Protein AF-A0A520K9A6-F1 (afdb_monomer_lite)

Structure (mmCIF, N/CA/C/O backbone):
data_AF-A0A520K9A6-F1
#
_entry.id   AF-A0A520K9A6-F1
#
loop_
_atom_site.group_PDB
_atom_site.id
_atom_site.type_symbol
_atom_site.label_atom_id
_atom_site.label_alt_id
_atom_site.label_comp_id
_atom_site.label_asym_id
_atom_site.label_ent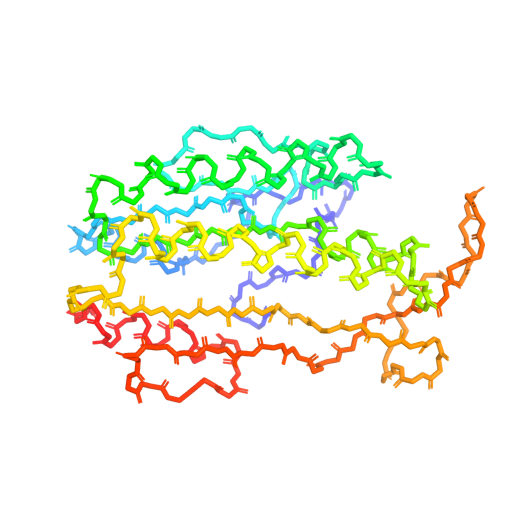ity_id
_atom_site.label_seq_id
_atom_site.pdbx_PDB_ins_code
_atom_site.Cartn_x
_atom_site.Cartn_y
_atom_site.Cartn_z
_atom_site.occupancy
_atom_site.B_iso_or_equiv
_atom_site.auth_seq_id
_atom_site.auth_comp_id
_atom_site.auth_asym_id
_atom_site.auth_atom_id
_atom_site.pdbx_PDB_model_num
ATOM 1 N N . PRO A 1 1 ? -10.246 -12.682 -8.316 1.00 75.88 1 PRO A N 1
ATOM 2 C CA . PRO A 1 1 ? -10.856 -12.546 -9.665 1.00 75.88 1 PRO A CA 1
ATOM 3 C C . PRO A 1 1 ? -12.213 -13.234 -9.799 1.00 75.88 1 PRO A C 1
ATOM 5 O O . PRO A 1 1 ? -13.146 -12.617 -10.294 1.00 75.88 1 PRO A O 1
ATOM 8 N N . GLU A 1 2 ? -12.324 -14.484 -9.342 1.00 81.25 2 GLU A N 1
ATOM 9 C CA . GLU A 1 2 ? -13.543 -15.301 -9.469 1.00 81.25 2 GLU A CA 1
ATOM 10 C C . GLU A 1 2 ? -14.773 -14.660 -8.810 1.00 81.25 2 GLU A C 1
ATOM 12 O O . GLU A 1 2 ? -15.847 -14.655 -9.400 1.00 81.25 2 GLU A O 1
ATOM 17 N N . GLU A 1 3 ? -14.605 -14.060 -7.628 1.00 79.25 3 GLU A N 1
ATOM 18 C CA . GLU A 1 3 ? -15.712 -13.435 -6.891 1.00 79.25 3 GLU A CA 1
ATOM 19 C C . GLU A 1 3 ? -16.083 -12.044 -7.424 1.00 79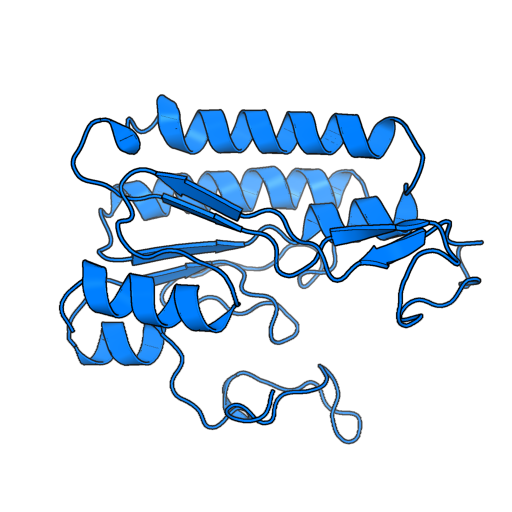.25 3 GLU A C 1
ATOM 21 O O . GLU A 1 3 ? -17.257 -11.743 -7.615 1.00 79.25 3 GLU A O 1
ATOM 26 N N . HIS A 1 4 ? -15.090 -11.183 -7.671 1.00 79.44 4 HIS A N 1
ATOM 27 C CA . HIS A 1 4 ? -15.328 -9.781 -8.036 1.00 79.44 4 HIS A CA 1
ATOM 28 C C . HIS A 1 4 ? -15.475 -9.531 -9.539 1.00 79.44 4 HIS A C 1
ATOM 30 O O . HIS A 1 4 ? -15.865 -8.433 -9.932 1.00 79.44 4 HIS A O 1
ATOM 36 N N . GLY A 1 5 ? -15.113 -10.488 -10.398 1.00 82.00 5 GLY A N 1
ATOM 37 C CA . GLY A 1 5 ? -15.177 -10.370 -11.863 1.00 82.00 5 GLY A CA 1
ATOM 38 C C . GLY A 1 5 ? -14.249 -9.313 -12.483 1.00 82.00 5 GLY A C 1
ATOM 39 O O . GLY A 1 5 ? -14.081 -9.281 -13.698 1.00 82.00 5 GLY A O 1
ATOM 40 N N . HIS A 1 6 ? -13.631 -8.453 -11.670 1.00 86.44 6 HIS A N 1
ATOM 41 C CA . HIS A 1 6 ? -12.665 -7.455 -12.116 1.00 86.44 6 HIS A CA 1
ATOM 42 C C . HIS A 1 6 ? -11.344 -8.110 -12.547 1.00 86.44 6 HIS A C 1
ATOM 44 O O . HIS A 1 6 ? -10.692 -8.785 -11.749 1.00 86.44 6 HIS A O 1
ATOM 50 N N . VAL A 1 7 ? -10.976 -7.914 -13.815 1.00 84.00 7 VAL A N 1
ATOM 51 C CA . VAL A 1 7 ? -9.776 -8.501 -14.441 1.00 84.00 7 VAL A CA 1
ATOM 52 C C . VAL A 1 7 ? -8.893 -7.472 -15.141 1.00 84.00 7 VAL A C 1
ATOM 54 O O . VAL A 1 7 ? -7.755 -7.784 -15.474 1.00 84.00 7 VAL A O 1
ATOM 57 N N . ASN A 1 8 ? -9.415 -6.276 -15.424 1.00 85.31 8 ASN A N 1
ATOM 58 C CA . ASN A 1 8 ? -8.700 -5.252 -16.174 1.00 85.31 8 ASN A CA 1
ATOM 59 C C . ASN A 1 8 ? -9.259 -3.860 -15.856 1.00 85.31 8 ASN A C 1
ATOM 61 O O . ASN A 1 8 ? -10.460 -3.720 -15.615 1.00 85.31 8 ASN A O 1
ATOM 65 N N . TYR A 1 9 ? -8.407 -2.838 -15.917 1.00 86.69 9 TYR A N 1
ATOM 66 C CA . TYR A 1 9 ? -8.795 -1.445 -15.685 1.00 86.69 9 TYR A CA 1
ATOM 67 C C . TYR A 1 9 ? -9.633 -0.860 -16.822 1.00 86.69 9 TYR A C 1
ATOM 69 O O . TYR A 1 9 ? -10.380 0.088 -16.596 1.00 86.69 9 TYR A O 1
ATOM 77 N N . VAL A 1 10 ? -9.524 -1.417 -18.032 1.00 88.44 10 VAL A N 1
ATOM 78 C CA . VAL A 1 10 ? -10.290 -0.997 -19.211 1.00 88.44 10 VAL A CA 1
ATOM 79 C C . VAL A 1 10 ? -11.133 -2.163 -19.718 1.00 88.44 10 VAL A C 1
ATOM 81 O O . VAL A 1 10 ? -10.607 -3.235 -20.020 1.00 88.44 10 VAL A O 1
ATOM 84 N N . VAL A 1 11 ? -12.440 -1.946 -19.861 1.00 86.88 11 VAL A N 1
ATOM 85 C CA . VAL A 1 11 ? -13.390 -2.910 -20.432 1.00 86.88 11 VAL A CA 1
ATOM 86 C C . VAL A 1 11 ? -14.189 -2.203 -21.521 1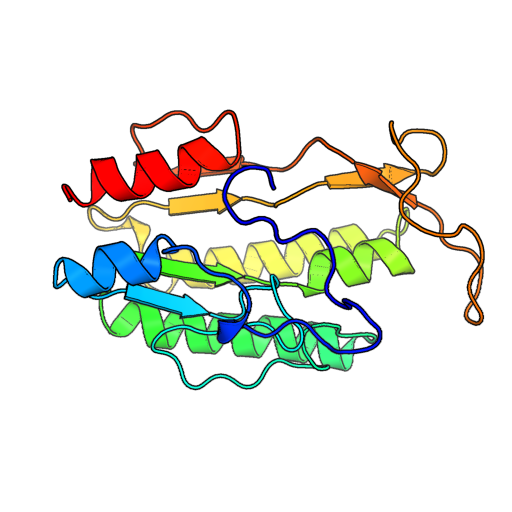.00 86.88 11 VAL A C 1
ATOM 88 O O . VAL A 1 11 ? -14.742 -1.134 -21.299 1.00 86.88 11 VAL A O 1
ATOM 91 N N . ASN A 1 12 ? -14.226 -2.778 -22.727 1.00 87.56 12 ASN A N 1
ATOM 92 C CA . ASN A 1 12 ? -14.891 -2.188 -23.902 1.00 87.56 12 ASN A CA 1
ATOM 93 C C . ASN A 1 12 ? -14.432 -0.754 -24.250 1.00 87.56 12 ASN A C 1
ATOM 95 O O . ASN A 1 12 ? -15.201 0.026 -24.802 1.00 87.56 12 ASN A O 1
ATOM 99 N N . GLY A 1 13 ? -13.175 -0.412 -23.947 1.00 88.50 13 GLY A N 1
ATOM 100 C CA . GLY A 1 13 ? -12.612 0.919 -24.203 1.00 88.50 13 GLY A CA 1
ATOM 101 C C . GLY A 1 13 ? -12.934 1.970 -23.136 1.00 88.50 13 GLY A C 1
ATOM 102 O O . GLY A 1 13 ? -12.498 3.109 -23.276 1.00 88.50 13 GLY A O 1
ATOM 103 N N . GLU A 1 14 ? -13.641 1.600 -22.066 1.00 90.25 14 GLU A N 1
ATOM 104 C CA . GLU A 1 14 ? -13.968 2.483 -20.946 1.00 90.25 14 GLU A CA 1
ATOM 105 C C . GLU A 1 14 ? -13.221 2.063 -19.676 1.00 90.25 14 GLU A C 1
ATOM 107 O O . GLU A 1 14 ? -12.997 0.874 -19.436 1.00 90.25 14 GLU A O 1
ATOM 112 N N . LEU A 1 15 ? -12.836 3.047 -18.857 1.00 91.19 15 LEU A N 1
ATOM 113 C CA . LEU A 1 15 ? -12.263 2.790 -17.538 1.00 91.19 15 LEU A CA 1
ATOM 114 C C . LEU A 1 15 ? -13.326 2.185 -16.622 1.00 91.19 15 LEU A C 1
ATOM 116 O O . LEU A 1 15 ? -14.415 2.740 -16.467 1.00 91.19 15 LEU A O 1
ATOM 120 N N . VAL A 1 16 ? -12.981 1.072 -15.983 1.00 92.06 16 VAL A N 1
ATOM 121 C CA . VAL A 1 16 ? -13.811 0.449 -14.955 1.00 92.06 16 VAL A CA 1
ATOM 122 C C . VAL A 1 16 ? -13.846 1.359 -13.734 1.00 92.06 16 VAL A C 1
ATOM 124 O O . VAL A 1 16 ? -12.803 1.785 -13.235 1.00 92.06 16 VAL A O 1
ATOM 127 N N . ARG A 1 17 ? -15.046 1.635 -13.226 1.00 92.44 17 ARG A N 1
ATOM 128 C CA . ARG A 1 17 ? -15.258 2.420 -12.007 1.00 92.44 17 ARG A CA 1
ATOM 129 C C . ARG A 1 17 ? -15.662 1.520 -10.848 1.00 92.44 17 ARG A C 1
ATOM 131 O O . ARG A 1 17 ? -16.082 0.376 -11.041 1.00 92.44 17 ARG A O 1
ATOM 138 N N . ARG A 1 18 ? -15.589 2.052 -9.622 1.00 92.31 18 ARG A N 1
ATOM 139 C CA . ARG A 1 18 ? -16.038 1.345 -8.409 1.00 92.31 18 ARG A CA 1
ATOM 140 C C . ARG A 1 18 ? -17.457 0.809 -8.586 1.00 92.31 18 ARG A C 1
ATOM 142 O O . ARG A 1 18 ? -17.728 -0.315 -8.168 1.00 92.31 18 ARG A O 1
ATOM 149 N N . GLU A 1 19 ? -18.347 1.581 -9.201 1.00 92.50 19 GLU A N 1
ATOM 150 C CA . GLU A 1 19 ? -19.756 1.231 -9.380 1.00 92.50 19 GLU A CA 1
ATOM 151 C C . GLU A 1 19 ? -19.948 0.029 -10.305 1.00 92.50 19 GLU A C 1
ATOM 153 O O . GLU A 1 19 ? -20.958 -0.661 -10.183 1.00 92.50 19 GLU A O 1
ATOM 158 N N . ASP A 1 20 ? -19.005 -0.249 -11.203 1.00 92.06 20 ASP A N 1
ATOM 159 C CA . ASP A 1 20 ? -19.098 -1.351 -12.162 1.00 92.06 20 ASP A CA 1
ATOM 160 C C . ASP A 1 20 ? -18.771 -2.708 -11.503 1.00 92.06 20 ASP A C 1
ATOM 162 O O . ASP A 1 20 ? -19.181 -3.760 -11.994 1.00 92.06 20 ASP A O 1
ATOM 166 N N . ILE A 1 21 ? -18.119 -2.697 -10.333 1.00 92.44 21 ILE A N 1
ATOM 167 C CA . ILE A 1 21 ? -17.715 -3.893 -9.583 1.00 92.44 21 ILE A CA 1
ATOM 168 C C . ILE A 1 21 ? -18.773 -4.226 -8.519 1.00 92.44 21 ILE A C 1
ATOM 170 O O . ILE A 1 21 ? -18.840 -3.621 -7.445 1.00 92.44 21 ILE A O 1
ATOM 174 N N . LYS A 1 22 ? -19.634 -5.206 -8.819 1.00 91.00 22 LYS A N 1
ATOM 175 C CA . LYS A 1 22 ? -20.830 -5.553 -8.024 1.00 91.00 22 LYS A CA 1
ATOM 176 C C . LYS A 1 22 ? -20.551 -6.524 -6.872 1.00 91.00 22 LYS A C 1
ATOM 178 O O . LYS A 1 22 ? -21.291 -7.485 -6.679 1.00 91.00 22 LYS A O 1
ATOM 183 N N . VAL A 1 23 ? -19.506 -6.250 -6.096 1.00 91.31 23 VAL A N 1
ATOM 184 C CA . VAL A 1 23 ? -19.236 -6.941 -4.829 1.00 91.31 23 VAL A CA 1
ATOM 185 C C . VAL A 1 23 ? -19.120 -5.959 -3.672 1.00 91.31 23 VAL A C 1
ATOM 187 O O . VAL A 1 23 ? -18.884 -4.759 -3.857 1.00 91.31 23 VAL A O 1
ATOM 190 N N . GLU A 1 24 ? -19.308 -6.492 -2.471 1.00 92.38 24 GLU A N 1
ATOM 191 C CA . GLU A 1 24 ? -18.965 -5.806 -1.233 1.00 92.38 24 GLU A CA 1
ATOM 192 C C . GLU A 1 24 ? -17.493 -6.053 -0.929 1.00 92.38 24 GLU A C 1
ATOM 194 O O . GLU A 1 24 ? -17.077 -7.195 -0.726 1.00 92.38 24 GLU A O 1
ATOM 199 N N . PHE A 1 25 ? -16.716 -4.981 -0.887 1.00 95.31 25 PHE A N 1
ATOM 200 C CA . PHE A 1 25 ? -15.358 -5.029 -0.374 1.00 95.31 25 PHE A CA 1
ATOM 201 C C . PHE A 1 25 ? -15.380 -5.022 1.157 1.00 95.31 25 PHE A C 1
ATOM 203 O O . PHE A 1 25 ? -16.407 -4.762 1.791 1.00 95.31 25 PHE A O 1
ATOM 210 N N . ILE A 1 26 ? -14.225 -5.285 1.765 1.00 96.19 26 ILE A N 1
ATOM 211 C CA . ILE A 1 26 ? -14.093 -5.341 3.224 1.00 96.19 26 ILE A CA 1
ATOM 212 C C . ILE A 1 26 ? -14.589 -4.055 3.903 1.00 96.19 26 ILE A C 1
ATOM 214 O O . ILE A 1 26 ? -15.334 -4.122 4.877 1.00 96.19 26 ILE A O 1
ATOM 218 N N . TRP A 1 27 ? -14.273 -2.886 3.338 1.00 97.19 27 TRP A N 1
ATOM 219 C CA . TRP A 1 27 ? -14.727 -1.599 3.865 1.00 97.19 27 TRP A CA 1
ATOM 220 C C . TRP A 1 27 ? -16.244 -1.414 3.756 1.00 97.19 27 TRP A C 1
ATOM 222 O O . TRP A 1 27 ? -16.845 -0.855 4.667 1.00 97.19 27 TRP A O 1
ATOM 232 N N . ASP A 1 28 ? -16.894 -1.945 2.713 1.00 96.75 28 ASP A N 1
ATOM 233 C CA . ASP A 1 28 ? -18.355 -1.884 2.594 1.00 96.75 28 ASP A CA 1
ATOM 234 C C . ASP A 1 28 ? -19.024 -2.690 3.717 1.00 96.75 28 ASP A C 1
ATOM 236 O O . ASP A 1 28 ? -19.996 -2.234 4.322 1.00 96.75 28 ASP A O 1
ATOM 240 N N . ARG A 1 29 ? -18.494 -3.885 4.015 1.00 96.69 29 ARG A N 1
ATOM 241 C CA . ARG A 1 29 ? -19.018 -4.754 5.080 1.00 96.69 29 ARG A CA 1
ATOM 242 C C . ARG A 1 29 ? -18.797 -4.164 6.466 1.00 96.69 29 ARG A C 1
ATOM 244 O O . ARG A 1 29 ? -19.745 -4.084 7.243 1.00 96.69 29 ARG A O 1
ATOM 251 N N . LEU A 1 30 ? -17.577 -3.716 6.755 1.00 98.06 30 LEU A N 1
ATOM 252 C CA . LEU A 1 30 ? -17.229 -3.092 8.033 1.00 98.06 30 LEU A CA 1
ATOM 253 C C . LEU A 1 30 ? -18.071 -1.840 8.291 1.00 98.06 30 LEU A C 1
ATOM 255 O O . LEU A 1 30 ? -18.654 -1.695 9.364 1.00 98.06 30 LEU A O 1
ATOM 259 N N . TYR A 1 31 ? -18.217 -0.980 7.281 1.00 97.94 31 TYR A N 1
ATOM 260 C CA . TYR A 1 31 ? -19.035 0.223 7.389 1.00 97.94 31 TYR A CA 1
ATOM 261 C C . TYR A 1 31 ? -20.510 -0.105 7.669 1.00 97.94 31 TYR A C 1
ATOM 263 O O . TYR A 1 31 ? -21.124 0.493 8.551 1.00 97.94 31 TYR A O 1
ATOM 271 N N . LYS A 1 32 ? -21.081 -1.109 6.986 1.00 97.25 32 LYS A N 1
ATOM 272 C CA . LYS A 1 32 ? -22.450 -1.592 7.261 1.00 97.25 32 LYS A CA 1
ATOM 273 C C . LYS A 1 32 ? -22.612 -2.171 8.666 1.00 97.25 32 LYS A C 1
ATOM 275 O O . LYS A 1 32 ? -23.697 -2.066 9.231 1.00 97.25 32 LYS A O 1
ATOM 280 N N . ALA A 1 33 ? -21.553 -2.750 9.228 1.00 97.56 33 ALA A N 1
ATOM 281 C CA . ALA A 1 33 ? -21.512 -3.232 10.607 1.00 97.56 33 ALA A CA 1
ATOM 282 C C . ALA A 1 33 ? -21.306 -2.107 11.645 1.00 97.56 33 ALA A C 1
ATOM 284 O O . ALA A 1 33 ? -21.218 -2.387 12.839 1.00 97.56 33 ALA A O 1
ATOM 285 N N . GLY A 1 34 ? -21.243 -0.841 11.216 1.00 97.88 34 GLY A N 1
ATOM 286 C CA . GLY A 1 34 ? -21.073 0.315 12.097 1.00 97.88 34 GLY A CA 1
ATOM 287 C C . GLY A 1 34 ? -19.634 0.546 12.556 1.00 97.88 34 GLY A C 1
ATOM 288 O O . GLY A 1 34 ? -19.435 1.265 13.532 1.00 97.88 34 GLY A O 1
ATOM 289 N N . LYS A 1 35 ? -18.649 -0.062 11.884 1.00 98.38 35 LYS A N 1
ATOM 290 C CA . LYS A 1 35 ? -17.223 0.136 12.162 1.00 98.38 35 LYS A CA 1
ATOM 291 C C . LYS A 1 35 ? -16.692 1.374 11.456 1.00 98.38 35 LYS A C 1
ATOM 293 O O . LYS A 1 35 ? -17.107 1.697 10.337 1.00 98.38 35 LYS A O 1
ATOM 298 N N . GLU A 1 36 ? -15.735 2.036 12.086 1.00 98.19 36 GLU A N 1
ATOM 299 C CA . GLU A 1 36 ? -15.012 3.136 11.477 1.00 98.19 36 GLU A CA 1
ATOM 300 C C . GLU A 1 36 ? -13.885 2.602 10.587 1.00 98.19 36 GLU A C 1
ATOM 302 O O . GLU A 1 36 ? -12.843 2.150 11.056 1.00 98.19 36 GLU A O 1
ATOM 307 N N . VAL A 1 37 ? -14.103 2.635 9.273 1.00 98.50 37 VAL A N 1
ATOM 308 C CA . VAL A 1 37 ? -13.139 2.144 8.286 1.00 98.50 37 VAL A CA 1
ATOM 309 C C . VAL A 1 37 ? -12.743 3.237 7.305 1.00 98.50 37 VAL A C 1
ATOM 311 O O . VAL A 1 37 ? -13.589 3.981 6.794 1.00 98.50 37 VAL A O 1
ATOM 314 N N . ARG A 1 38 ? -11.441 3.294 7.022 1.00 98.62 38 ARG A N 1
ATOM 315 C CA . ARG A 1 38 ? -10.809 4.200 6.062 1.00 98.62 38 ARG A CA 1
ATOM 316 C C . ARG A 1 38 ? -9.935 3.383 5.116 1.00 98.62 38 ARG A C 1
ATOM 318 O O . ARG A 1 38 ? -9.140 2.556 5.559 1.00 98.62 38 ARG A O 1
ATOM 325 N N . ALA A 1 39 ? -10.074 3.612 3.816 1.00 98.62 39 ALA A N 1
ATOM 326 C CA . ALA A 1 39 ? -9.205 3.011 2.808 1.00 98.62 39 ALA A CA 1
ATOM 327 C C . ALA A 1 39 ? -8.632 4.118 1.924 1.00 98.62 39 ALA A C 1
ATOM 329 O O . ALA A 1 39 ? -9.380 4.934 1.392 1.00 98.62 39 ALA A O 1
ATOM 330 N N . LEU A 1 40 ? -7.314 4.158 1.789 1.00 98.69 40 LEU A N 1
ATOM 331 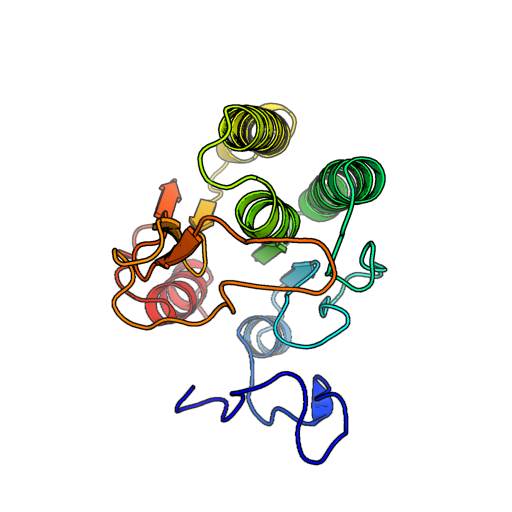C CA . LEU A 1 40 ? -6.574 5.219 1.127 1.00 98.69 40 LEU A CA 1
ATOM 332 C C . LEU A 1 40 ? -5.828 4.650 -0.080 1.00 98.69 40 LEU A C 1
ATOM 334 O O . LEU A 1 40 ? -4.985 3.765 0.070 1.00 98.69 40 LEU A O 1
ATOM 338 N N . ASN A 1 41 ? -6.105 5.225 -1.253 1.00 97.94 41 ASN A N 1
ATOM 339 C CA . ASN A 1 41 ? -5.323 5.037 -2.477 1.00 97.94 41 ASN A CA 1
ATOM 340 C C . ASN A 1 41 ? -5.296 3.585 -3.010 1.00 97.94 41 ASN A C 1
ATOM 342 O O . ASN A 1 41 ? -4.264 3.102 -3.459 1.00 97.94 41 ASN A O 1
ATOM 346 N N . ILE A 1 42 ? -6.431 2.878 -2.983 1.00 97.44 42 ILE A N 1
ATOM 347 C CA . ILE A 1 42 ? -6.529 1.459 -3.358 1.00 97.44 42 ILE A CA 1
ATOM 348 C C . ILE A 1 42 ? -6.561 1.287 -4.895 1.00 97.44 42 ILE A C 1
ATOM 350 O O . ILE A 1 42 ? -7.533 1.711 -5.537 1.00 97.44 42 ILE A O 1
ATOM 354 N N . PRO A 1 43 ? -5.560 0.631 -5.513 1.00 94.62 43 PRO A N 1
ATOM 355 C CA . PRO A 1 43 ? -5.388 0.595 -6.964 1.00 94.62 43 PRO A CA 1
ATOM 356 C C . PRO A 1 43 ? -6.144 -0.578 -7.609 1.00 94.62 43 PRO A C 1
ATOM 358 O O . PRO A 1 43 ? -5.546 -1.467 -8.193 1.00 94.62 43 PRO A O 1
ATOM 361 N N . PHE A 1 44 ? -7.475 -0.619 -7.498 1.00 92.69 44 PHE A N 1
ATOM 362 C CA . PHE A 1 44 ? -8.306 -1.590 -8.246 1.00 92.69 44 PHE A CA 1
ATOM 363 C C . PHE A 1 44 ? -9.151 -0.934 -9.350 1.00 92.69 44 PHE A C 1
ATOM 365 O O . PHE A 1 44 ? -9.871 -1.605 -10.080 1.00 92.69 44 PHE A O 1
ATOM 372 N N . VAL A 1 45 ? -9.072 0.388 -9.466 1.00 93.88 45 VAL A N 1
ATOM 373 C CA . VAL A 1 45 ? -9.616 1.220 -10.545 1.00 93.88 45 VAL A CA 1
ATOM 374 C C . V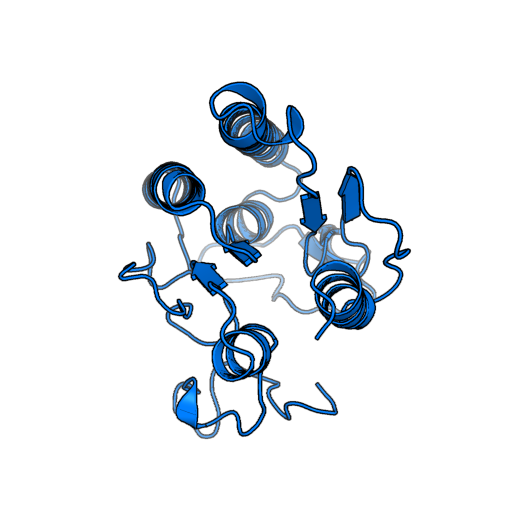AL A 1 45 ? -8.639 2.374 -10.780 1.00 93.88 45 VAL A C 1
ATOM 376 O O . VAL A 1 45 ? -7.772 2.622 -9.941 1.00 93.88 45 VAL A O 1
ATOM 379 N N . VAL A 1 46 ? -8.763 3.074 -11.910 1.00 91.50 46 VAL A N 1
ATOM 380 C CA . VAL A 1 46 ? -7.922 4.239 -12.228 1.00 91.50 46 VAL A CA 1
ATOM 381 C C . VAL A 1 46 ? -8.806 5.483 -12.389 1.00 91.50 46 VAL A C 1
ATOM 383 O O . VAL A 1 46 ? -9.701 5.470 -13.238 1.00 91.50 46 VAL A O 1
ATOM 386 N N . PRO A 1 47 ? -8.565 6.567 -11.622 1.00 94.25 47 PRO A N 1
ATOM 387 C CA . PRO A 1 47 ? -7.567 6.685 -10.547 1.00 94.25 47 PRO A CA 1
ATOM 388 C C . PRO A 1 47 ? -7.883 5.780 -9.333 1.00 94.25 47 PRO A C 1
ATOM 390 O O . PRO A 1 47 ? -9.043 5.388 -9.181 1.00 94.25 47 PRO A O 1
ATOM 393 N N . PRO A 1 48 ? -6.890 5.476 -8.466 1.00 96.19 48 PRO A N 1
ATOM 394 C CA . PRO A 1 48 ? -7.090 4.692 -7.253 1.00 96.19 48 PRO A CA 1
ATOM 395 C C . PRO A 1 48 ? -8.242 5.201 -6.398 1.00 96.19 48 PRO A C 1
ATOM 397 O O . PRO A 1 48 ? -8.483 6.405 -6.275 1.00 96.19 48 PRO A O 1
ATOM 400 N N . TYR A 1 49 ? -8.941 4.256 -5.786 1.00 97.25 49 TYR A N 1
ATOM 401 C CA . TYR A 1 49 ? -10.125 4.519 -4.990 1.00 97.25 49 TYR A CA 1
ATOM 402 C C . TYR A 1 49 ? -9.770 4.763 -3.524 1.00 97.25 49 TYR A C 1
ATOM 404 O O . TYR A 1 49 ? -8.953 4.048 -2.949 1.00 97.25 49 TYR A O 1
ATOM 412 N N . SER A 1 50 ? -10.455 5.713 -2.895 1.00 98.12 50 SER A N 1
ATOM 413 C CA . SER A 1 50 ? -10.399 5.924 -1.449 1.00 98.12 50 SER A CA 1
ATOM 414 C C . SER A 1 50 ? -11.805 5.827 -0.854 1.00 98.12 50 SER A C 1
ATOM 416 O O . SER A 1 50 ? -12.764 6.351 -1.420 1.00 98.12 50 SER A O 1
ATOM 418 N N . PHE A 1 51 ? -11.935 5.150 0.287 1.00 98.31 51 PHE A N 1
ATOM 419 C CA . PHE A 1 51 ? -13.185 4.976 1.029 1.00 98.31 51 PHE A CA 1
ATOM 420 C C . PHE A 1 51 ? -13.147 5.809 2.309 1.00 98.31 51 PHE A C 1
ATOM 422 O O . PHE A 1 51 ? -12.240 5.626 3.121 1.00 98.31 51 PHE A O 1
ATOM 429 N N . ASN A 1 52 ? -14.137 6.687 2.503 1.00 97.94 52 ASN A N 1
ATOM 430 C CA . ASN A 1 52 ? -14.215 7.624 3.635 1.00 97.94 52 ASN A CA 1
ATOM 431 C C . ASN A 1 52 ? -12.975 8.525 3.803 1.00 97.94 52 ASN A C 1
ATOM 433 O O . ASN A 1 52 ? -12.652 8.946 4.911 1.00 97.94 52 ASN A O 1
ATOM 437 N N . VAL A 1 53 ? -12.285 8.836 2.703 1.00 98.00 53 VAL A N 1
ATOM 438 C CA . VAL A 1 53 ? -11.117 9.721 2.687 1.00 98.00 53 VAL A CA 1
ATOM 439 C C . VAL A 1 53 ? -11.182 10.602 1.442 1.00 98.00 53 VAL A C 1
ATOM 441 O O . VAL A 1 53 ? -11.333 10.090 0.332 1.00 98.00 53 VAL A O 1
ATOM 444 N N . ASP A 1 54 ? -11.043 11.917 1.617 1.00 96.50 54 ASP A N 1
ATOM 445 C CA . ASP A 1 54 ? -10.852 12.850 0.504 1.00 96.50 54 ASP A CA 1
ATOM 446 C C . ASP A 1 54 ? -9.364 12.897 0.135 1.00 96.50 54 ASP A C 1
ATOM 448 O O . ASP A 1 54 ? -8.559 13.571 0.777 1.00 96.50 54 ASP A O 1
ATOM 452 N N . PHE A 1 55 ? -8.979 12.112 -0.870 1.00 97.56 55 PHE A N 1
ATOM 453 C CA . PHE A 1 55 ? -7.600 12.032 -1.336 1.00 97.56 55 PHE A CA 1
ATOM 454 C C . PHE A 1 55 ? -7.546 11.982 -2.857 1.00 97.56 55 PHE A C 1
ATOM 456 O O . PHE A 1 55 ? -8.163 11.125 -3.488 1.00 97.56 55 PHE A O 1
ATOM 463 N N . LYS A 1 56 ? -6.750 12.879 -3.447 1.00 97.38 56 LYS A N 1
ATOM 464 C CA . LYS A 1 56 ? -6.465 12.897 -4.884 1.00 97.38 56 LYS A CA 1
ATOM 465 C C . LYS A 1 56 ? -5.140 12.175 -5.175 1.00 97.38 56 LYS A C 1
ATOM 467 O O . LYS A 1 56 ? -4.102 12.729 -4.801 1.00 97.38 56 LYS A O 1
ATOM 472 N N . PRO A 1 57 ? -5.137 11.031 -5.882 1.00 96.44 57 PRO A N 1
ATOM 473 C CA . PRO A 1 57 ? -3.909 10.303 -6.200 1.00 96.44 57 PRO A CA 1
ATOM 474 C C . PRO A 1 57 ? -2.912 11.128 -7.023 1.00 96.44 57 PRO A C 1
ATOM 476 O O . PRO A 1 57 ? -3.302 11.897 -7.909 1.00 96.44 57 PRO A O 1
ATOM 479 N N . VAL A 1 58 ? -1.621 10.956 -6.735 1.00 96.88 58 VAL A N 1
ATOM 480 C CA . VAL A 1 58 ? -0.520 11.519 -7.534 1.00 96.88 58 VAL A CA 1
ATOM 481 C C . VAL A 1 58 ? -0.436 10.757 -8.854 1.00 96.88 58 VAL A C 1
ATOM 483 O O . VAL A 1 58 ? -0.620 9.543 -8.866 1.00 96.88 58 VAL A O 1
ATOM 486 N N . GLY A 1 59 ? -0.243 11.455 -9.977 1.00 93.75 59 GLY A N 1
ATOM 487 C C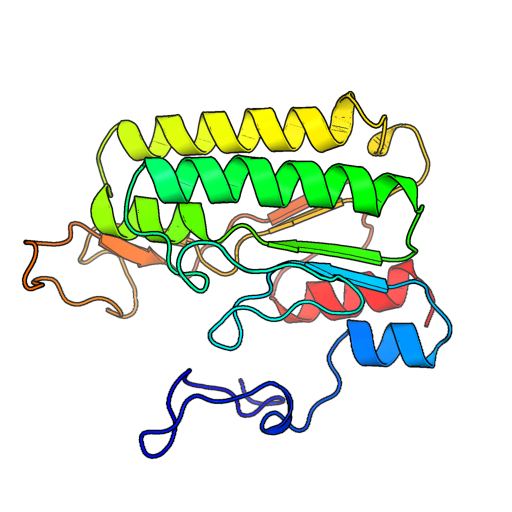A . GLY A 1 59 ? -0.124 10.812 -11.294 1.00 93.75 59 GLY A CA 1
ATOM 488 C C . GLY A 1 59 ? -1.304 9.901 -11.669 1.00 93.75 59 GLY A C 1
ATOM 489 O O . GLY A 1 59 ? -1.112 8.919 -12.372 1.00 93.75 59 GLY A O 1
ATOM 490 N N . PHE A 1 60 ? -2.518 10.155 -11.153 1.00 92.19 60 PHE A N 1
ATOM 491 C CA . PHE A 1 60 ? -3.675 9.248 -11.288 1.00 92.19 60 PHE A CA 1
ATOM 492 C C . PHE A 1 60 ? -3.420 7.818 -10.760 1.00 92.19 60 PHE A C 1
ATOM 494 O O . PHE A 1 60 ? -4.036 6.869 -11.238 1.00 92.19 60 PHE A O 1
ATOM 501 N N . GLY A 1 61 ? -2.539 7.663 -9.765 1.00 90.69 61 GLY A N 1
ATOM 502 C CA . GLY A 1 61 ? -2.107 6.368 -9.223 1.00 90.69 61 GLY A CA 1
ATOM 503 C C . GLY A 1 61 ? -0.985 5.697 -10.006 1.00 90.69 61 GLY A C 1
ATOM 504 O O . GLY A 1 61 ? -0.674 4.538 -9.758 1.00 90.69 61 GLY A O 1
ATOM 505 N N . LEU A 1 62 ? -0.410 6.399 -10.981 1.00 92.44 62 LEU A N 1
ATOM 506 C CA . LEU A 1 62 ? 0.641 5.901 -11.857 1.00 92.44 62 LEU A CA 1
ATOM 507 C C . LEU A 1 62 ? 1.799 6.905 -11.886 1.00 92.44 62 LEU A C 1
ATOM 509 O O . LEU A 1 62 ? 2.085 7.451 -12.951 1.00 92.44 62 LEU A O 1
ATOM 513 N N . PRO A 1 63 ? 2.462 7.189 -10.749 1.00 94.75 63 PRO A N 1
ATOM 514 C CA . PRO A 1 63 ? 3.572 8.133 -10.742 1.00 94.75 63 PRO A CA 1
ATOM 515 C C . PRO A 1 63 ? 4.712 7.637 -11.645 1.00 94.75 63 PRO A C 1
ATOM 517 O O . PRO A 1 63 ? 5.049 6.445 -11.678 1.00 94.75 63 PRO A O 1
ATOM 520 N N . THR A 1 64 ? 5.303 8.553 -12.402 1.00 93.31 64 THR A N 1
ATOM 521 C CA . THR A 1 64 ? 6.238 8.233 -13.492 1.00 93.31 64 THR A CA 1
ATOM 522 C C . THR A 1 64 ? 7.650 8.760 -13.289 1.00 93.31 64 THR A C 1
ATOM 524 O O . THR A 1 64 ? 8.562 8.282 -13.960 1.00 93.31 64 THR A O 1
ATOM 527 N N . ASP A 1 65 ? 7.846 9.700 -12.369 1.00 95.12 65 ASP A N 1
ATOM 528 C CA . ASP A 1 65 ? 9.148 10.300 -12.098 1.00 95.12 65 ASP A CA 1
ATOM 529 C C . ASP A 1 65 ? 9.418 10.461 -10.596 1.00 95.12 65 ASP A C 1
ATOM 531 O O . ASP A 1 65 ? 8.529 10.332 -9.756 1.00 95.12 65 ASP A O 1
ATOM 535 N N . GLU A 1 66 ? 10.670 10.769 -10.252 1.00 97.00 66 GLU A N 1
ATOM 536 C CA . GLU A 1 66 ? 11.126 10.923 -8.866 1.00 97.00 66 GLU A CA 1
ATOM 537 C C . GLU A 1 66 ? 10.350 11.982 -8.075 1.00 97.00 66 GLU A C 1
ATOM 539 O O . GLU A 1 66 ? 10.163 11.839 -6.859 1.00 97.00 66 GLU A O 1
ATOM 544 N N . LYS A 1 67 ? 9.870 13.035 -8.747 1.00 98.06 67 LYS A N 1
ATOM 545 C CA . LYS A 1 67 ? 9.069 14.074 -8.106 1.00 98.06 67 LYS A CA 1
ATOM 546 C C . LYS A 1 67 ? 7.703 13.508 -7.728 1.00 98.06 67 LYS A C 1
ATOM 548 O O . LYS A 1 67 ? 7.283 13.699 -6.590 1.00 98.06 67 LYS A O 1
ATOM 553 N N . GLU A 1 68 ? 7.040 12.802 -8.638 1.00 98.19 68 GLU A N 1
ATOM 554 C CA . GLU A 1 68 ? 5.760 12.144 -8.379 1.00 98.19 68 GLU A CA 1
ATOM 555 C C . GLU A 1 68 ? 5.892 11.006 -7.357 1.00 98.19 68 GLU A C 1
ATOM 557 O O . GLU A 1 68 ? 5.065 10.913 -6.454 1.00 98.19 68 GLU A O 1
ATOM 562 N N . TRP A 1 69 ? 6.948 10.187 -7.419 1.00 98.25 69 TRP A N 1
ATOM 563 C CA . TRP A 1 69 ? 7.210 9.148 -6.413 1.00 98.25 69 TRP A CA 1
ATOM 564 C C . TRP A 1 69 ? 7.420 9.753 -5.026 1.00 98.25 69 TRP A C 1
ATOM 566 O O . TRP A 1 69 ? 6.889 9.250 -4.038 1.00 98.25 69 TRP A O 1
ATOM 576 N N . THR A 1 70 ? 8.162 10.860 -4.939 1.00 98.62 70 THR A N 1
ATOM 577 C CA . THR A 1 70 ? 8.390 11.549 -3.662 1.00 98.62 70 THR A CA 1
ATOM 578 C C . THR A 1 70 ? 7.095 12.171 -3.157 1.00 98.62 70 THR A C 1
ATOM 580 O O . THR A 1 70 ? 6.776 12.052 -1.977 1.00 98.62 70 THR A O 1
ATOM 583 N N . GLU A 1 71 ? 6.327 12.804 -4.043 1.00 98.62 71 GLU A N 1
ATOM 584 C CA . GLU A 1 71 ? 5.037 13.387 -3.693 1.00 98.62 71 GLU A CA 1
ATOM 585 C C . GLU A 1 71 ? 4.054 12.319 -3.188 1.00 98.62 71 GLU A C 1
ATOM 587 O O . GLU A 1 71 ? 3.388 12.549 -2.180 1.00 98.62 71 GLU A O 1
ATOM 592 N N . GLU A 1 72 ? 3.975 11.150 -3.833 1.00 98.62 72 GLU A N 1
ATOM 593 C CA . GLU A 1 72 ? 3.125 10.049 -3.372 1.00 98.62 72 GLU A CA 1
ATOM 594 C C . GLU A 1 72 ? 3.577 9.538 -2.002 1.00 98.62 72 GLU A C 1
ATOM 596 O O . GLU A 1 72 ? 2.755 9.467 -1.086 1.00 98.62 72 GLU A O 1
ATOM 601 N N . LEU A 1 73 ? 4.876 9.255 -1.838 1.00 98.69 73 LEU A N 1
ATOM 602 C CA . LEU A 1 73 ? 5.441 8.771 -0.579 1.00 98.69 73 LEU A CA 1
ATOM 603 C C . LEU A 1 73 ? 5.092 9.709 0.584 1.00 98.69 73 LEU A C 1
ATOM 605 O O . LEU A 1 73 ? 4.611 9.259 1.624 1.00 98.69 73 LEU A O 1
ATOM 609 N N . GLU A 1 74 ? 5.291 11.016 0.409 1.00 98.69 74 GLU A N 1
ATOM 610 C CA . GLU A 1 74 ? 5.025 12.003 1.458 1.00 98.69 74 GLU A CA 1
ATOM 611 C C . GLU A 1 74 ? 3.525 12.204 1.702 1.00 98.69 74 GLU A C 1
ATOM 613 O O . GLU A 1 74 ? 3.086 12.211 2.852 1.00 98.69 74 GLU A O 1
ATOM 618 N N . ARG A 1 75 ? 2.709 12.334 0.647 1.00 98.62 75 ARG A N 1
ATOM 619 C CA . ARG A 1 75 ? 1.271 12.608 0.797 1.00 98.62 75 ARG A CA 1
ATOM 620 C C . ARG A 1 75 ? 0.516 11.414 1.362 1.00 98.62 75 ARG A C 1
ATOM 622 O O . ARG A 1 75 ? -0.291 11.608 2.266 1.00 98.62 75 ARG A O 1
ATOM 629 N N . VAL A 1 76 ? 0.783 10.198 0.881 1.00 98.69 76 VAL A N 1
ATOM 630 C CA . VAL A 1 76 ? 0.153 8.988 1.430 1.00 98.69 76 VAL A CA 1
ATOM 631 C C . VAL A 1 76 ? 0.572 8.805 2.888 1.00 98.69 76 VAL A C 1
ATOM 633 O O . VAL A 1 76 ? -0.291 8.545 3.724 1.00 98.69 76 VAL A O 1
ATOM 636 N N . THR A 1 77 ? 1.841 9.042 3.245 1.00 98.69 77 THR A N 1
ATOM 637 C CA . THR A 1 77 ? 2.287 8.949 4.649 1.00 98.69 77 THR A CA 1
ATOM 638 C C . THR A 1 77 ? 1.634 10.005 5.535 1.00 98.69 77 THR A C 1
ATOM 640 O O . THR A 1 77 ? 1.105 9.667 6.593 1.00 98.69 77 THR A O 1
ATOM 643 N N . ALA A 1 78 ? 1.624 11.271 5.114 1.00 98.44 78 ALA A N 1
ATOM 644 C CA . ALA A 1 78 ? 1.024 12.359 5.883 1.00 98.44 78 ALA A CA 1
ATOM 645 C C . ALA A 1 78 ? -0.477 12.134 6.104 1.00 98.44 78 ALA A C 1
ATOM 647 O O . ALA A 1 78 ? -0.950 12.229 7.237 1.00 98.44 78 ALA A O 1
ATOM 648 N N . THR A 1 79 ? -1.209 11.753 5.052 1.00 98.69 79 THR A N 1
ATOM 649 C CA . THR A 1 79 ? -2.625 11.397 5.172 1.00 98.69 79 THR A CA 1
ATOM 650 C C . THR A 1 79 ? -2.798 10.164 6.054 1.00 98.69 79 THR A C 1
ATOM 652 O O . THR A 1 79 ? -3.666 10.164 6.912 1.00 98.69 79 THR A O 1
ATOM 655 N N . THR A 1 80 ? -1.948 9.140 5.953 1.00 98.69 80 THR A N 1
ATOM 656 C CA . THR A 1 80 ? -2.024 7.969 6.848 1.00 98.69 80 THR A CA 1
ATOM 657 C C . THR A 1 80 ? -1.845 8.370 8.317 1.00 98.69 80 THR A C 1
ATOM 659 O O . THR A 1 80 ? -2.644 7.946 9.149 1.00 98.69 80 THR A O 1
ATOM 662 N N . LYS A 1 81 ? -0.873 9.237 8.647 1.00 98.06 81 LYS A N 1
ATOM 663 C CA . LYS A 1 81 ? -0.680 9.777 10.010 1.00 98.06 81 LYS A CA 1
ATOM 664 C C . LYS A 1 81 ? -1.920 10.531 10.505 1.00 98.06 81 LYS A C 1
ATOM 666 O O . LYS A 1 81 ? -2.369 10.302 11.627 1.00 98.06 81 LYS A O 1
ATOM 671 N N . GLU A 1 82 ? -2.493 11.398 9.671 1.00 98.00 82 GLU A N 1
ATOM 672 C CA . GLU A 1 82 ? -3.738 12.107 9.986 1.00 98.00 82 GLU A CA 1
ATOM 673 C C . GLU A 1 82 ? -4.889 11.124 10.234 1.00 98.00 82 GLU A C 1
ATOM 675 O O . GLU A 1 82 ? -5.601 11.234 11.233 1.00 98.00 82 GLU A O 1
ATOM 680 N N . LEU A 1 83 ? -5.051 10.122 9.367 1.00 98.25 83 LEU A N 1
ATOM 681 C CA . LEU A 1 83 ? -6.144 9.169 9.487 1.00 98.25 83 LEU A CA 1
ATOM 682 C C . LEU A 1 83 ? -6.006 8.279 10.726 1.00 98.25 83 LEU A C 1
ATOM 684 O O . LEU A 1 83 ? -7.017 8.013 11.371 1.00 98.25 83 LEU A O 1
ATOM 688 N N . LEU A 1 84 ? -4.782 7.878 11.083 1.00 96.94 84 LEU A N 1
ATOM 689 C CA . LEU A 1 84 ? -4.487 7.140 12.314 1.00 96.94 84 LEU A CA 1
ATOM 690 C C . LEU A 1 84 ? -4.894 7.919 13.569 1.00 96.94 84 LEU A C 1
ATOM 692 O O . LEU A 1 84 ? -5.382 7.312 14.515 1.00 96.94 84 LEU A O 1
ATOM 696 N N . SER A 1 85 ? -4.750 9.249 13.575 1.00 95.38 85 SER A N 1
ATOM 697 C CA . SER A 1 85 ? -5.146 10.083 14.724 1.00 95.38 85 SER A CA 1
ATOM 698 C C . SER A 1 85 ? -6.653 10.081 15.007 1.00 95.38 85 SER A C 1
ATOM 700 O O . SER A 1 85 ? -7.074 10.456 16.098 1.00 95.38 85 SER A O 1
ATOM 702 N N . GLY A 1 86 ? -7.458 9.651 14.030 1.00 95.94 86 GLY A N 1
ATOM 703 C CA . GLY A 1 86 ? -8.888 9.419 14.206 1.00 95.94 86 GLY A CA 1
ATOM 704 C C . GLY A 1 86 ? -9.228 8.105 14.908 1.00 95.94 86 GLY A C 1
ATOM 705 O O . GLY A 1 86 ? -10.402 7.893 15.164 1.00 95.94 86 GLY A O 1
ATOM 706 N N . GLU A 1 87 ? -8.231 7.260 15.196 1.00 95.81 87 GLU A N 1
ATOM 707 C CA . GLU A 1 87 ? -8.377 5.929 15.803 1.00 95.81 87 GLU A CA 1
ATOM 708 C C . GLU A 1 87 ? -9.412 5.016 15.102 1.00 95.81 87 GLU A C 1
ATOM 710 O O . GLU A 1 87 ? -10.261 4.430 15.777 1.00 95.81 87 GLU A O 1
ATOM 715 N N . PRO A 1 88 ? -9.347 4.847 13.761 1.00 97.69 88 PRO A N 1
ATOM 716 C CA . PRO A 1 88 ? -10.274 3.973 13.050 1.00 97.69 88 PRO A CA 1
ATOM 717 C C . PRO A 1 88 ? -10.139 2.514 13.484 1.00 97.69 88 PRO A C 1
ATOM 719 O O . PRO A 1 88 ? -9.033 2.033 13.734 1.00 97.69 88 PRO A O 1
ATOM 722 N N . ASP A 1 89 ? -11.258 1.781 13.464 1.00 98.12 89 ASP A N 1
ATOM 723 C CA . ASP A 1 89 ? -11.267 0.325 13.655 1.00 98.12 89 ASP A CA 1
ATOM 724 C C . ASP A 1 89 ? -10.370 -0.362 12.610 1.00 98.12 89 ASP A C 1
ATOM 726 O O . ASP A 1 89 ? -9.661 -1.318 12.922 1.00 98.12 89 ASP A O 1
ATOM 730 N N . VAL A 1 90 ? -10.398 0.121 11.358 1.00 98.44 90 VAL A N 1
ATOM 731 C CA . VAL A 1 90 ? -9.551 -0.373 10.262 1.00 98.44 90 VAL A CA 1
ATOM 732 C C . VAL A 1 90 ? -9.075 0.780 9.377 1.00 98.44 90 VAL A C 1
ATOM 734 O O . VAL A 1 90 ? -9.880 1.523 8.812 1.00 98.44 90 VAL A O 1
ATOM 737 N N . LEU A 1 91 ? -7.759 0.869 9.177 1.00 98.56 91 LEU A N 1
ATOM 738 C CA . LEU A 1 91 ? -7.129 1.736 8.183 1.00 98.56 91 LEU A CA 1
ATOM 739 C C . LEU A 1 91 ? -6.343 0.894 7.176 1.00 98.56 91 LEU A C 1
ATOM 741 O O . LEU A 1 91 ? -5.480 0.108 7.556 1.00 98.56 91 LEU A O 1
ATOM 745 N N . ILE A 1 92 ? -6.619 1.097 5.890 1.00 98.62 92 ILE A N 1
ATOM 746 C CA . ILE A 1 92 ? -5.869 0.501 4.779 1.00 98.62 92 ILE A CA 1
ATOM 747 C C . ILE A 1 92 ? -5.219 1.642 4.003 1.00 98.62 92 ILE A C 1
ATOM 749 O O . ILE A 1 92 ? -5.922 2.547 3.560 1.00 98.62 92 ILE A O 1
ATOM 753 N N . SER A 1 93 ? -3.901 1.606 3.827 1.00 98.50 93 SER A N 1
ATOM 754 C CA . SER A 1 93 ? -3.152 2.611 3.069 1.00 98.50 93 SER A CA 1
ATOM 755 C C . SER A 1 93 ? -2.236 1.924 2.068 1.00 98.50 93 SER A C 1
ATOM 757 O O . SER A 1 93 ? -1.504 1.008 2.441 1.00 98.50 93 SER A O 1
ATOM 759 N N . VAL A 1 94 ? -2.315 2.326 0.797 1.00 98.38 94 VAL A N 1
ATOM 760 C CA . VAL A 1 94 ? -1.562 1.700 -0.294 1.00 98.38 94 VAL A CA 1
ATOM 761 C C . VAL A 1 94 ? -0.647 2.713 -0.971 1.00 98.38 94 VAL A C 1
ATOM 763 O O . VAL A 1 94 ? -1.068 3.796 -1.383 1.00 98.38 94 VAL A O 1
ATOM 766 N N . TYR A 1 95 ? 0.611 2.309 -1.120 1.00 98.25 95 TYR A N 1
ATOM 767 C CA . TYR A 1 95 ? 1.633 3.012 -1.882 1.00 98.25 95 TYR A CA 1
ATOM 768 C C . TYR A 1 95 ? 1.837 2.265 -3.200 1.00 98.25 95 TYR A C 1
ATOM 770 O O . TYR A 1 95 ? 2.185 1.087 -3.203 1.00 98.25 95 TYR A O 1
ATOM 778 N N . THR A 1 96 ? 1.616 2.947 -4.315 1.00 96.81 96 THR A N 1
ATOM 779 C CA . THR A 1 96 ? 1.766 2.430 -5.681 1.00 96.81 96 THR A CA 1
ATOM 780 C C . THR A 1 96 ? 3.161 2.669 -6.257 1.00 96.81 96 THR A C 1
ATOM 782 O O . THR A 1 96 ? 3.565 1.999 -7.204 1.00 96.81 96 THR A O 1
ATOM 785 N N . LEU A 1 97 ? 3.928 3.602 -5.685 1.00 97.31 97 LEU A N 1
ATOM 786 C CA . LEU A 1 97 ? 5.208 4.047 -6.243 1.00 97.31 97 LEU A CA 1
ATOM 787 C C . LEU A 1 97 ? 6.263 2.942 -6.399 1.00 97.31 97 LEU A C 1
ATOM 789 O O . LEU A 1 97 ? 7.014 2.983 -7.369 1.00 97.31 97 LEU A O 1
ATOM 793 N N . LEU A 1 98 ? 6.345 1.966 -5.482 1.00 96.81 98 LEU A N 1
ATOM 794 C CA . LEU A 1 98 ? 7.427 0.970 -5.523 1.00 96.81 98 LEU A CA 1
ATOM 795 C C . LEU A 1 98 ? 7.314 0.062 -6.748 1.00 96.81 98 LEU A C 1
ATOM 797 O O . LEU A 1 98 ? 8.332 -0.190 -7.386 1.00 96.81 98 LEU A O 1
ATOM 801 N N . ASP A 1 99 ? 6.095 -0.315 -7.140 1.00 95.69 99 ASP A N 1
ATOM 802 C CA . ASP A 1 99 ? 5.863 -1.054 -8.383 1.00 95.69 99 ASP A CA 1
ATOM 803 C C . ASP A 1 99 ? 6.398 -0.268 -9.592 1.00 95.69 99 ASP A C 1
ATOM 805 O O . ASP A 1 99 ? 7.207 -0.765 -10.375 1.00 95.69 99 ASP A O 1
ATOM 809 N N . ARG A 1 100 ? 6.063 1.026 -9.682 1.00 94.38 100 ARG A N 1
ATOM 810 C CA . ARG A 1 100 ? 6.527 1.900 -10.774 1.00 94.38 100 ARG A CA 1
ATOM 811 C C . ARG A 1 100 ? 8.047 2.005 -10.809 1.00 94.38 100 ARG A C 1
ATOM 813 O O . ARG A 1 100 ? 8.653 1.873 -11.871 1.00 94.38 100 ARG A O 1
ATOM 820 N N . ILE A 1 101 ? 8.674 2.196 -9.654 1.00 96.25 101 ILE A N 1
ATOM 821 C CA . ILE A 1 101 ? 10.133 2.275 -9.541 1.00 96.25 101 ILE A CA 1
ATOM 822 C C . ILE A 1 101 ? 10.773 0.958 -9.969 1.00 96.25 101 ILE A C 1
ATOM 824 O O . ILE A 1 101 ? 11.778 0.978 -10.673 1.00 96.25 101 ILE A O 1
ATOM 828 N N . GLN A 1 102 ? 10.184 -0.184 -9.618 1.00 96.50 102 GLN A N 1
ATOM 829 C CA . GLN A 1 102 ? 10.661 -1.485 -10.077 1.00 96.50 102 GLN A CA 1
ATOM 830 C C . GLN A 1 102 ? 10.532 -1.624 -11.600 1.00 96.50 102 GLN A C 1
ATOM 832 O O . GLN A 1 102 ? 11.496 -2.056 -12.229 1.00 96.50 102 GLN A O 1
ATOM 837 N N . HIS A 1 103 ? 9.438 -1.170 -12.225 1.00 94.44 103 HIS A N 1
ATOM 838 C CA . HIS A 1 103 ? 9.291 -1.204 -13.692 1.00 94.44 103 HIS A CA 1
ATOM 839 C C . HIS A 1 103 ? 10.426 -0.450 -14.391 1.00 94.44 103 HIS A C 1
ATOM 841 O O . HIS A 1 103 ? 11.030 -0.973 -15.328 1.00 94.44 103 HIS A O 1
ATOM 847 N N . PHE A 1 104 ? 10.746 0.761 -13.927 1.00 93.44 104 PHE A N 1
ATOM 848 C CA . PHE A 1 104 ? 11.758 1.610 -14.562 1.00 93.44 104 PHE A CA 1
ATOM 849 C C . PHE A 1 104 ? 13.197 1.231 -14.175 1.00 93.44 104 PHE A C 1
ATOM 851 O O . PHE A 1 104 ? 14.097 1.215 -15.018 1.00 93.44 104 PHE A O 1
ATOM 858 N N . HIS A 1 105 ? 13.428 0.872 -12.912 1.00 95.12 105 HIS A N 1
ATOM 859 C CA . HIS A 1 105 ? 14.762 0.783 -12.319 1.00 95.12 105 HIS A CA 1
ATOM 860 C C . HIS A 1 105 ? 15.173 -0.628 -11.885 1.00 95.12 105 HIS A C 1
ATOM 862 O O . HIS A 1 105 ? 16.225 -0.770 -11.267 1.00 95.12 105 HIS A O 1
ATOM 868 N N . TRP A 1 106 ? 14.443 -1.691 -12.252 1.00 96.50 106 TRP A N 1
ATOM 869 C CA . TRP A 1 106 ? 14.810 -3.063 -11.863 1.00 96.50 106 TRP A CA 1
ATOM 870 C C . TRP A 1 106 ? 16.297 -3.382 -12.088 1.00 96.50 106 TRP A C 1
ATOM 872 O O . TRP A 1 106 ? 16.860 -3.063 -13.139 1.00 96.50 106 TRP A O 1
ATOM 882 N N . GLY A 1 107 ? 16.933 -3.995 -11.087 1.00 95.12 107 GLY A N 1
ATOM 883 C CA . GLY A 1 107 ? 18.360 -4.328 -11.098 1.00 95.12 107 GLY A CA 1
ATOM 884 C C . GLY A 1 107 ? 19.317 -3.165 -10.794 1.00 95.12 107 GLY A C 1
ATOM 885 O O . GLY A 1 107 ? 20.525 -3.382 -10.779 1.00 95.12 107 GLY A O 1
ATOM 886 N N . GLU A 1 108 ? 18.818 -1.952 -10.543 1.00 96.00 108 GLU A N 1
ATOM 887 C CA . GLU A 1 108 ? 19.632 -0.800 -10.131 1.00 96.00 108 GLU A CA 1
ATOM 888 C C . GLU A 1 108 ? 19.604 -0.612 -8.607 1.00 96.00 108 GLU A C 1
ATOM 890 O O . GLU A 1 108 ? 18.599 -0.895 -7.951 1.00 96.00 108 GLU A O 1
ATOM 895 N N . GLU A 1 109 ? 20.684 -0.062 -8.035 1.00 96.56 109 GLU A N 1
ATOM 896 C CA . GLU A 1 109 ? 20.752 0.289 -6.601 1.00 96.56 109 GLU A CA 1
ATOM 897 C C . GLU A 1 109 ? 19.634 1.252 -6.176 1.00 96.56 109 GLU A C 1
ATOM 899 O O . GLU A 1 109 ? 19.200 1.240 -5.023 1.00 96.56 109 GLU A O 1
ATOM 904 N N . TYR A 1 110 ? 19.125 2.024 -7.135 1.00 94.69 110 TYR A N 1
ATOM 905 C CA . TYR A 1 110 ? 18.017 2.954 -6.976 1.00 94.69 110 TYR A CA 1
ATOM 906 C C . TYR A 1 110 ? 16.752 2.287 -6.409 1.00 94.69 110 TYR A C 1
ATOM 908 O O . TYR A 1 110 ? 16.067 2.867 -5.572 1.00 94.69 110 TYR A O 1
ATOM 916 N N . VAL A 1 111 ? 16.467 1.027 -6.766 1.00 97.50 111 VAL A N 1
ATOM 917 C CA . VAL A 1 111 ? 15.333 0.281 -6.188 1.00 97.50 111 VAL A CA 1
ATOM 918 C C . VAL A 1 111 ? 15.523 0.098 -4.680 1.00 97.50 111 VAL A C 1
ATOM 920 O O . VAL A 1 111 ? 14.609 0.352 -3.899 1.00 97.50 111 VAL A O 1
ATOM 923 N N . VAL A 1 112 ? 16.727 -0.293 -4.251 1.00 97.81 112 VAL A N 1
ATOM 924 C CA . VAL A 1 112 ? 17.054 -0.500 -2.830 1.00 97.81 112 VAL A CA 1
ATOM 925 C C . VAL A 1 112 ? 16.997 0.814 -2.052 1.00 97.81 112 VAL A C 1
ATOM 927 O O . VAL A 1 112 ? 16.536 0.829 -0.912 1.00 97.81 112 VAL A O 1
ATOM 930 N N . GLU A 1 113 ? 17.438 1.919 -2.652 1.00 98.19 113 GLU A N 1
ATOM 931 C CA . GLU A 1 113 ? 17.316 3.254 -2.061 1.00 98.19 113 GLU A CA 1
ATOM 932 C C . GLU A 1 113 ? 15.857 3.600 -1.736 1.00 98.19 113 GLU A C 1
ATOM 934 O O . GLU A 1 113 ? 15.553 4.025 -0.622 1.00 98.19 113 GLU A O 1
ATOM 939 N N . TRP A 1 114 ? 14.934 3.343 -2.660 1.00 98.31 114 TRP A N 1
ATOM 940 C CA . TRP A 1 114 ? 13.514 3.610 -2.440 1.00 98.31 114 TRP A CA 1
ATOM 941 C C . TRP A 1 114 ? 12.851 2.676 -1.433 1.00 98.31 114 TRP A C 1
ATOM 943 O O . TRP A 1 114 ? 11.999 3.127 -0.666 1.00 98.31 114 TRP A O 1
ATOM 953 N N . TYR A 1 115 ? 13.281 1.415 -1.353 1.00 98.19 115 TYR A N 1
ATOM 954 C CA . TYR A 1 115 ? 12.870 0.540 -0.253 1.00 98.19 115 TYR A CA 1
ATOM 955 C C . TYR A 1 115 ? 13.309 1.090 1.109 1.00 98.19 115 TYR A C 1
ATOM 957 O O . TYR A 1 115 ? 12.520 1.034 2.046 1.00 98.19 115 TYR A O 1
ATOM 965 N N . ARG A 1 116 ? 14.512 1.675 1.227 1.00 98.69 116 ARG A N 1
ATOM 966 C CA . ARG A 1 116 ? 14.948 2.333 2.476 1.00 98.69 116 ARG A CA 1
ATOM 967 C C . ARG A 1 116 ? 14.083 3.545 2.810 1.00 98.69 116 ARG A C 1
ATOM 969 O O . ARG A 1 116 ? 13.665 3.688 3.948 1.00 98.69 116 ARG A O 1
ATOM 976 N N . ARG A 1 117 ? 13.744 4.372 1.815 1.00 98.62 117 ARG A N 1
ATOM 977 C CA . ARG A 1 117 ? 12.836 5.515 2.015 1.00 98.62 117 ARG A CA 1
ATOM 978 C C . ARG A 1 117 ? 11.442 5.076 2.468 1.00 98.62 117 ARG A C 1
ATOM 980 O O . ARG A 1 117 ? 10.841 5.739 3.306 1.00 98.62 117 ARG A O 1
ATOM 987 N N . MET A 1 118 ? 10.922 3.976 1.921 1.00 98.25 118 MET A N 1
ATOM 988 C CA . MET A 1 118 ? 9.659 3.392 2.376 1.00 98.25 118 MET A CA 1
ATOM 989 C C . MET A 1 118 ? 9.770 2.860 3.809 1.00 98.25 118 MET A C 1
ATOM 991 O O . MET A 1 118 ? 8.887 3.125 4.618 1.00 98.25 118 MET A O 1
ATOM 995 N N . ASP A 1 119 ? 10.853 2.150 4.132 1.00 98.44 119 ASP A N 1
ATOM 996 C CA . ASP A 1 119 ? 11.125 1.638 5.481 1.00 98.44 119 ASP A CA 1
ATOM 997 C C . ASP A 1 119 ? 11.179 2.773 6.516 1.00 98.44 119 ASP A C 1
ATOM 999 O O . ASP A 1 119 ? 10.512 2.689 7.546 1.00 98.44 119 ASP A O 1
ATOM 1003 N N . ASP A 1 120 ? 11.843 3.889 6.194 1.00 98.56 120 ASP A N 1
ATOM 1004 C CA . ASP A 1 120 ? 11.857 5.092 7.033 1.00 98.56 120 ASP A CA 1
ATOM 1005 C C . ASP A 1 120 ? 10.431 5.622 7.281 1.00 98.56 120 ASP A C 1
ATOM 1007 O O . ASP A 1 120 ? 10.075 5.928 8.420 1.00 98.56 120 ASP A O 1
ATOM 1011 N N . LYS A 1 121 ? 9.571 5.676 6.250 1.00 98.38 121 LYS A N 1
ATOM 1012 C CA . LYS A 1 121 ? 8.169 6.119 6.389 1.00 98.38 121 LYS A CA 1
ATOM 1013 C C . LYS A 1 121 ? 7.296 5.137 7.165 1.00 98.38 121 LYS A C 1
ATOM 1015 O O . LYS A 1 121 ? 6.425 5.563 7.922 1.00 98.38 121 LYS A O 1
ATOM 1020 N N . ILE A 1 122 ? 7.530 3.836 7.028 1.00 97.94 122 ILE A N 1
ATOM 1021 C CA . ILE A 1 122 ? 6.881 2.821 7.865 1.00 97.94 122 ILE A CA 1
ATOM 1022 C C . ILE A 1 122 ? 7.324 3.000 9.324 1.00 97.94 122 ILE A C 1
ATOM 1024 O O . ILE A 1 122 ? 6.485 2.976 10.226 1.00 97.94 122 ILE A O 1
ATOM 1028 N N . GLY A 1 123 ? 8.614 3.250 9.559 1.00 97.75 123 GLY A N 1
ATOM 1029 C CA . GLY A 1 123 ? 9.163 3.581 10.870 1.00 97.75 123 GLY A CA 1
ATOM 1030 C C . GLY A 1 123 ? 8.509 4.824 11.469 1.00 97.75 123 GLY A C 1
ATOM 1031 O O . GLY A 1 123 ? 8.040 4.780 12.603 1.00 97.75 123 GLY A O 1
ATOM 1032 N N . GLU A 1 124 ? 8.381 5.898 10.694 1.00 97.19 124 GLU A N 1
ATOM 1033 C CA . GLU A 1 124 ? 7.642 7.102 11.079 1.00 97.19 124 GLU A CA 1
ATOM 1034 C C . GLU A 1 124 ? 6.188 6.784 11.488 1.00 97.19 124 GLU A C 1
ATOM 1036 O O . GLU A 1 124 ? 5.701 7.264 12.511 1.00 97.19 124 GLU A O 1
ATOM 1041 N N . LEU A 1 125 ? 5.469 5.966 10.710 1.00 97.25 125 LEU A N 1
ATOM 1042 C CA . LEU A 1 125 ? 4.090 5.581 11.025 1.00 97.25 125 LEU A CA 1
ATOM 1043 C C . LEU A 1 125 ? 3.995 4.765 12.313 1.00 97.25 125 LEU A C 1
ATOM 1045 O O . LEU A 1 125 ? 3.063 4.967 13.083 1.00 97.25 125 LEU A O 1
ATOM 1049 N N . ILE A 1 126 ? 4.933 3.854 12.560 1.00 96.81 126 ILE A N 1
ATOM 1050 C CA . ILE A 1 126 ? 4.898 2.954 13.716 1.00 96.81 126 ILE A CA 1
ATOM 1051 C C . ILE A 1 126 ? 5.389 3.653 14.987 1.00 96.81 126 ILE A C 1
ATOM 1053 O O . ILE A 1 126 ? 4.736 3.571 16.030 1.00 96.81 126 ILE A O 1
ATOM 1057 N N . PHE A 1 127 ? 6.549 4.305 14.917 1.00 96.25 127 PHE A N 1
ATOM 1058 C CA . PHE A 1 127 ? 7.264 4.811 16.083 1.00 96.25 127 PHE A CA 1
ATOM 1059 C C . PHE A 1 127 ? 6.817 6.219 16.477 1.00 96.25 127 PHE A C 1
ATOM 1061 O O . PHE A 1 127 ? 6.588 6.444 17.664 1.00 96.25 127 PHE A O 1
ATOM 1068 N N . ASP A 1 128 ? 6.616 7.140 15.525 1.00 95.44 128 ASP A N 1
ATOM 1069 C CA . ASP A 1 128 ? 6.221 8.519 15.866 1.00 95.44 128 ASP A CA 1
ATOM 1070 C C . ASP A 1 128 ? 4.799 8.574 16.428 1.00 95.44 128 ASP A C 1
ATOM 1072 O O . ASP A 1 128 ? 4.498 9.386 17.302 1.00 95.44 128 ASP A O 1
ATOM 1076 N N . THR A 1 129 ? 3.911 7.716 15.919 1.00 94.81 129 THR A N 1
ATOM 1077 C CA . THR A 1 129 ? 2.514 7.656 16.372 1.00 94.81 129 THR A CA 1
ATOM 1078 C C . THR A 1 129 ? 2.336 6.761 17.599 1.00 94.81 129 THR A C 1
ATOM 1080 O O . THR A 1 129 ? 1.282 6.783 18.231 1.00 94.81 129 THR A O 1
ATOM 1083 N N . GLY A 1 130 ? 3.344 5.948 17.938 1.00 95.06 130 GLY A N 1
ATOM 1084 C CA . GLY A 1 130 ? 3.224 4.914 18.961 1.00 95.06 130 GLY A CA 1
ATOM 1085 C C . GLY A 1 130 ? 2.207 3.825 18.604 1.00 95.06 130 GLY A C 1
ATOM 1086 O O . GLY A 1 130 ? 1.685 3.184 19.516 1.00 95.06 130 GLY A O 1
ATOM 1087 N N . PHE A 1 131 ? 1.923 3.604 17.311 1.00 95.81 131 PHE A N 1
ATOM 1088 C CA . PHE A 1 131 ? 0.867 2.705 16.830 1.00 95.81 131 PHE A CA 1
ATOM 1089 C C . PHE A 1 131 ? 0.911 1.334 17.511 1.00 95.81 131 PHE A C 1
ATOM 1091 O O . PHE A 1 131 ? -0.109 0.851 17.990 1.00 95.81 131 PHE A O 1
ATOM 1098 N N . LEU A 1 132 ? 2.097 0.731 17.624 1.00 95.12 132 LEU A N 1
ATOM 1099 C CA . LEU A 1 132 ? 2.282 -0.593 18.233 1.00 95.12 132 LEU A CA 1
ATOM 1100 C C . LEU A 1 132 ? 2.464 -0.572 19.763 1.00 95.12 132 LEU A C 1
ATOM 1102 O O . LEU A 1 132 ? 2.707 -1.617 20.359 1.00 95.12 132 LEU A O 1
ATOM 1106 N N . GLY A 1 133 ? 2.359 0.591 20.412 1.00 90.38 133 GLY A N 1
ATOM 1107 C CA . GLY A 1 133 ? 2.385 0.709 21.874 1.00 90.38 133 GLY A CA 1
ATOM 1108 C C . GLY A 1 133 ? 1.080 0.268 22.550 1.00 90.38 133 GLY A C 1
ATOM 1109 O O . GLY A 1 133 ? 1.081 -0.029 23.744 1.00 90.38 133 GLY A O 1
ATOM 1110 N N . GLY A 1 134 ? -0.025 0.225 21.798 1.00 85.75 134 GLY A N 1
ATOM 1111 C CA . GLY A 1 134 ? -1.330 -0.273 22.242 1.00 85.75 134 GLY A CA 1
ATOM 1112 C C . GLY A 1 134 ? -1.606 -1.723 21.825 1.00 85.75 134 GLY A C 1
ATOM 1113 O O . GLY A 1 134 ? -0.700 -2.482 21.497 1.00 85.75 134 GLY A O 1
ATOM 1114 N N . ASN A 1 135 ? -2.887 -2.104 21.789 1.00 90.75 135 ASN A N 1
ATOM 1115 C CA . ASN A 1 135 ? -3.340 -3.418 21.300 1.00 90.75 135 ASN A CA 1
ATOM 1116 C C . ASN A 1 135 ? -3.639 -3.416 19.783 1.00 90.75 135 ASN A C 1
ATOM 1118 O O . ASN A 1 135 ? -4.532 -4.120 19.303 1.00 90.75 135 ASN A O 1
ATOM 1122 N N . ASN A 1 136 ? -2.931 -2.568 19.036 1.00 96.12 136 ASN A N 1
ATOM 1123 C CA . ASN A 1 136 ? -3.096 -2.449 17.594 1.00 96.12 136 ASN A CA 1
ATOM 1124 C C . ASN A 1 136 ? -2.388 -3.593 16.871 1.00 96.12 136 ASN A C 1
ATOM 1126 O O . ASN A 1 136 ? -1.475 -4.241 17.397 1.00 96.12 136 ASN A O 1
ATOM 1130 N N . ARG A 1 137 ? -2.823 -3.818 15.636 1.00 96.88 137 ARG A N 1
ATOM 1131 C CA . ARG A 1 137 ? -2.357 -4.898 14.773 1.00 96.88 137 ARG A CA 1
ATOM 1132 C C . ARG A 1 137 ? -1.914 -4.321 13.444 1.00 96.88 137 ARG A C 1
ATOM 1134 O O . ARG A 1 137 ? -2.491 -3.345 12.972 1.00 96.88 137 ARG A O 1
ATOM 1141 N N . LEU A 1 138 ? -0.896 -4.926 12.849 1.00 97.75 138 LEU A N 1
ATOM 1142 C CA . LEU A 1 138 ? -0.334 -4.486 11.580 1.00 97.75 138 LEU A CA 1
ATOM 1143 C C . LEU A 1 138 ? -0.273 -5.654 10.605 1.00 97.75 138 LEU A C 1
ATOM 1145 O O . LEU A 1 138 ? 0.229 -6.724 10.950 1.00 97.75 138 LEU A O 1
ATOM 1149 N N . ILE A 1 139 ? -0.729 -5.407 9.380 1.00 98.06 139 ILE A N 1
ATOM 1150 C CA . ILE A 1 139 ? -0.457 -6.235 8.207 1.00 98.06 139 ILE A CA 1
ATOM 1151 C C . ILE A 1 139 ? 0.242 -5.324 7.197 1.00 98.06 139 ILE A C 1
ATOM 1153 O O . ILE A 1 139 ? -0.370 -4.392 6.682 1.00 98.06 139 ILE A O 1
ATOM 1157 N N . LEU A 1 140 ? 1.517 -5.587 6.928 1.00 97.88 140 LEU A N 1
ATOM 1158 C CA . LEU A 1 140 ? 2.264 -4.988 5.826 1.00 97.88 140 LEU A CA 1
ATOM 1159 C C . LEU A 1 140 ? 2.395 -6.043 4.730 1.00 97.88 140 LEU A C 1
ATOM 1161 O O . LEU A 1 140 ? 2.961 -7.112 4.958 1.00 97.88 140 LEU A O 1
ATOM 1165 N N . ILE A 1 141 ? 1.851 -5.759 3.553 1.00 97.31 141 ILE A N 1
ATOM 1166 C CA . ILE A 1 141 ? 1.757 -6.723 2.460 1.00 97.31 141 ILE A CA 1
ATOM 1167 C C . ILE A 1 141 ? 1.957 -6.035 1.111 1.00 97.31 141 ILE A C 1
ATOM 1169 O O . ILE A 1 141 ? 1.614 -4.866 0.956 1.00 97.31 141 ILE A O 1
ATOM 1173 N N . SER A 1 142 ? 2.494 -6.781 0.148 1.00 95.94 142 SER A N 1
ATOM 1174 C CA . SER A 1 142 ? 2.459 -6.437 -1.276 1.00 95.94 142 SER A CA 1
ATOM 1175 C C . SER A 1 142 ? 1.505 -7.382 -2.011 1.00 95.94 142 SER A C 1
ATOM 1177 O O . SER A 1 142 ? 1.301 -8.519 -1.588 1.00 95.94 142 SER A O 1
ATOM 1179 N N . ASP A 1 143 ? 0.904 -6.938 -3.105 1.00 92.75 143 ASP A N 1
ATOM 1180 C CA . ASP A 1 143 ? 0.056 -7.777 -3.958 1.00 92.75 143 ASP A CA 1
ATOM 1181 C C . ASP A 1 143 ? 0.879 -8.747 -4.822 1.00 92.75 143 ASP A C 1
ATOM 1183 O O . ASP A 1 143 ? 0.447 -9.874 -5.076 1.00 92.75 143 ASP A O 1
ATOM 1187 N N . HIS A 1 144 ? 2.089 -8.344 -5.208 1.00 94.62 144 HIS A N 1
ATOM 1188 C CA . HIS A 1 144 ? 3.078 -9.174 -5.895 1.00 94.62 144 HIS A CA 1
ATOM 1189 C C . HIS A 1 144 ? 4.520 -8.750 -5.550 1.00 94.62 144 HIS A C 1
ATOM 1191 O O . HIS A 1 144 ? 4.762 -7.813 -4.786 1.00 94.62 144 HIS A O 1
ATOM 1197 N N . GLY A 1 145 ? 5.499 -9.473 -6.094 1.00 95.62 145 GLY A N 1
ATOM 1198 C CA . GLY A 1 145 ? 6.911 -9.090 -6.126 1.00 95.62 145 GLY A CA 1
ATOM 1199 C C . GLY A 1 145 ? 7.366 -8.704 -7.532 1.00 95.62 145 GLY A C 1
ATOM 1200 O O . GLY A 1 145 ? 6.551 -8.447 -8.419 1.00 95.62 145 GLY A O 1
ATOM 1201 N N . PHE A 1 146 ? 8.678 -8.701 -7.751 1.00 97.12 146 PHE A N 1
ATOM 1202 C CA . PHE A 1 146 ? 9.290 -8.380 -9.042 1.00 97.12 146 PHE A CA 1
ATOM 1203 C C . PHE A 1 146 ? 10.563 -9.211 -9.243 1.00 97.12 146 PHE A C 1
ATOM 1205 O O . PHE A 1 146 ? 11.200 -9.615 -8.268 1.00 97.12 146 PHE A O 1
ATOM 1212 N N . CYS A 1 147 ? 10.907 -9.511 -10.490 1.00 96.94 147 CYS A N 1
ATOM 1213 C CA . CYS A 1 147 ? 12.037 -10.360 -10.865 1.00 96.94 147 CYS A CA 1
ATOM 1214 C C . CYS A 1 147 ? 12.615 -9.945 -12.223 1.00 96.94 147 CYS A C 1
ATOM 1216 O O . CYS A 1 147 ? 12.064 -9.082 -12.907 1.00 96.94 147 CYS A O 1
ATOM 1218 N N . SER A 1 148 ? 13.738 -10.536 -12.629 1.00 97.06 148 SER A N 1
ATOM 1219 C CA . SER A 1 148 ? 14.317 -10.270 -13.950 1.00 97.06 148 SER A CA 1
ATOM 1220 C C . SER A 1 148 ? 13.518 -10.978 -15.046 1.00 97.06 148 SER A C 1
ATOM 1222 O O . SER A 1 148 ? 12.878 -12.006 -14.811 1.00 97.06 148 SER A O 1
ATOM 1224 N N . PHE A 1 149 ? 13.571 -10.469 -16.279 1.00 95.38 149 PHE A N 1
ATOM 1225 C CA . PHE A 1 149 ? 12.937 -11.170 -17.398 1.00 95.38 149 PHE A CA 1
ATOM 1226 C C . PHE A 1 149 ? 13.474 -12.602 -17.541 1.00 95.38 149 PHE A C 1
ATOM 1228 O O . PHE A 1 149 ? 14.677 -12.844 -17.451 1.00 95.38 149 PHE A O 1
ATOM 1235 N N . GLY A 1 150 ? 12.560 -13.548 -17.773 1.00 92.94 150 GLY A N 1
ATOM 1236 C CA . GLY A 1 150 ? 12.851 -14.984 -17.830 1.00 92.94 150 GLY A CA 1
ATOM 1237 C C . GLY A 1 150 ? 12.734 -15.718 -16.489 1.00 92.94 150 GLY A C 1
ATOM 1238 O O . GLY A 1 150 ? 12.708 -16.946 -16.490 1.00 92.94 150 GLY A O 1
ATOM 1239 N N . GLU A 1 151 ? 12.621 -14.999 -15.367 1.00 94.50 151 GLU A N 1
ATOM 1240 C CA . GLU A 1 151 ? 12.387 -15.588 -14.038 1.00 94.50 151 GLU A CA 1
ATOM 1241 C C . GLU A 1 151 ? 10.893 -15.651 -13.688 1.00 94.50 151 GLU A C 1
ATOM 1243 O O . GLU A 1 151 ? 10.464 -16.533 -12.943 1.00 94.50 151 GLU A O 1
ATOM 1248 N N . ALA A 1 152 ? 10.085 -14.749 -14.254 1.00 93.12 152 ALA A N 1
ATOM 1249 C CA . ALA A 1 152 ? 8.643 -14.743 -14.062 1.00 93.12 152 ALA A CA 1
ATOM 1250 C C . ALA A 1 152 ? 7.985 -15.970 -14.705 1.00 93.12 152 ALA A C 1
ATOM 1252 O O . ALA A 1 152 ? 8.270 -16.349 -15.842 1.00 93.12 152 ALA A O 1
ATOM 1253 N N . LYS A 1 153 ? 7.016 -16.552 -13.996 1.00 92.75 153 LYS A N 1
ATOM 1254 C CA . LYS A 1 153 ? 6.184 -17.656 -14.498 1.00 92.75 153 LYS A CA 1
ATOM 1255 C C . LYS A 1 153 ? 5.328 -17.254 -15.702 1.00 92.75 153 LYS A C 1
ATOM 1257 O O . LYS A 1 153 ? 5.047 -18.083 -16.566 1.00 92.75 153 LYS A O 1
ATOM 1262 N N . ILE A 1 154 ? 4.874 -16.003 -15.721 1.00 91.19 154 ILE A N 1
ATOM 1263 C CA . ILE A 1 154 ? 4.080 -15.399 -16.790 1.00 91.19 154 ILE A CA 1
ATOM 1264 C C . ILE A 1 154 ? 4.684 -14.030 -17.064 1.00 91.19 154 ILE A C 1
ATOM 1266 O O . ILE A 1 154 ? 4.886 -13.262 -16.129 1.00 91.19 154 ILE A O 1
ATOM 1270 N N . GLN A 1 155 ? 4.935 -13.731 -18.336 1.00 91.75 155 GLN A N 1
ATOM 1271 C CA . GLN A 1 155 ? 5.349 -12.396 -18.734 1.00 91.75 155 GLN A CA 1
ATOM 1272 C C . GLN A 1 155 ? 4.130 -11.468 -18.763 1.00 91.75 155 GLN A C 1
ATOM 1274 O O . GLN A 1 155 ? 3.156 -11.752 -19.464 1.00 91.75 155 GLN A O 1
ATOM 1279 N N . THR A 1 156 ? 4.175 -10.372 -18.013 1.00 91.56 156 THR A N 1
ATOM 1280 C CA . THR A 1 156 ? 3.071 -9.407 -17.906 1.00 91.56 156 THR A CA 1
ATOM 1281 C C . THR A 1 156 ? 3.448 -8.015 -18.399 1.00 91.56 156 THR A C 1
ATOM 1283 O O . THR A 1 156 ? 2.563 -7.250 -18.785 1.00 91.56 156 THR A O 1
ATOM 1286 N N . LEU A 1 157 ? 4.747 -7.709 -18.466 1.00 92.75 157 LEU A N 1
ATOM 1287 C CA . LEU A 1 157 ? 5.264 -6.463 -19.022 1.00 92.75 157 LEU A CA 1
ATOM 1288 C C . LEU A 1 157 ? 5.919 -6.675 -20.398 1.00 92.75 157 LEU A C 1
ATOM 1290 O O . LEU A 1 157 ? 6.538 -7.715 -20.658 1.00 92.75 157 LEU A O 1
ATOM 1294 N N . PRO A 1 158 ? 5.820 -5.691 -21.311 1.00 92.81 158 PRO A N 1
ATOM 1295 C CA . PRO A 1 158 ? 6.567 -5.730 -22.560 1.00 92.81 158 PRO A CA 1
ATOM 1296 C C . PRO A 1 158 ? 8.061 -5.488 -22.298 1.00 92.81 158 PRO A C 1
ATOM 1298 O O . PRO A 1 158 ? 8.431 -4.612 -21.523 1.00 92.81 158 PRO A O 1
ATOM 1301 N N . GLU A 1 159 ? 8.945 -6.196 -23.004 1.00 91.38 159 GLU A N 1
ATOM 1302 C CA . GLU A 1 159 ? 10.391 -5.929 -22.906 1.00 91.38 159 GLU A CA 1
ATOM 1303 C C . GLU A 1 159 ? 10.786 -4.552 -23.459 1.00 91.38 159 GLU A C 1
ATOM 1305 O O . GLU A 1 159 ? 11.787 -3.976 -23.039 1.00 91.38 159 GLU A O 1
ATOM 1310 N N . LEU A 1 160 ? 10.033 -4.037 -24.435 1.00 92.19 160 LEU A N 1
ATOM 1311 C CA . LEU A 1 160 ? 10.304 -2.780 -25.125 1.00 92.19 160 LEU A CA 1
ATOM 1312 C C . LEU A 1 160 ? 9.101 -1.850 -25.005 1.00 92.19 160 LEU A C 1
ATOM 1314 O O . LEU A 1 160 ? 7.973 -2.231 -25.313 1.00 92.19 160 LEU A O 1
ATOM 1318 N N . THR A 1 161 ? 9.373 -0.611 -24.624 1.00 87.62 161 THR A N 1
ATOM 1319 C CA . THR A 1 161 ? 8.419 0.500 -24.607 1.00 87.62 161 THR A CA 1
ATOM 1320 C C . THR A 1 161 ? 8.945 1.634 -25.486 1.00 87.62 161 THR A C 1
ATOM 1322 O O . THR A 1 161 ? 10.090 1.598 -25.944 1.00 87.62 161 THR A O 1
ATOM 1325 N N . GLU A 1 162 ? 8.142 2.675 -25.699 1.00 87.25 162 GLU A N 1
ATOM 1326 C CA . GLU A 1 162 ? 8.603 3.896 -26.377 1.00 87.25 162 GLU A CA 1
ATOM 1327 C C . GLU A 1 162 ? 9.735 4.622 -25.621 1.00 87.25 162 GLU A C 1
ATOM 1329 O O . GLU A 1 162 ? 10.491 5.382 -26.224 1.00 87.25 162 GLU A O 1
ATOM 1334 N N . TYR A 1 163 ? 9.895 4.337 -24.324 1.00 81.81 163 TYR A N 1
ATOM 1335 C CA . TYR A 1 163 ? 10.890 4.951 -23.442 1.00 81.81 163 TYR A CA 1
ATOM 1336 C C . TYR A 1 163 ? 12.156 4.104 -23.253 1.00 81.81 163 TYR A C 1
ATOM 1338 O O . TYR A 1 163 ? 13.111 4.561 -22.630 1.00 81.81 163 TYR A O 1
ATOM 1346 N N . GLY A 1 164 ? 12.193 2.882 -23.794 1.00 86.62 164 GLY A N 1
ATOM 1347 C CA . GLY A 1 164 ? 13.359 2.005 -23.718 1.00 86.62 164 GLY A CA 1
ATOM 1348 C C . GLY A 1 164 ? 13.028 0.558 -23.371 1.00 86.62 164 GLY A C 1
ATOM 1349 O O . GLY A 1 164 ? 11.877 0.118 -23.430 1.00 86.62 164 GLY A O 1
ATOM 1350 N N . ARG A 1 165 ? 14.078 -0.197 -23.038 1.00 91.12 165 ARG A N 1
ATOM 1351 C CA . ARG A 1 165 ? 13.995 -1.611 -22.664 1.00 91.12 165 ARG A CA 1
ATOM 1352 C C . ARG A 1 165 ? 13.777 -1.741 -21.155 1.00 91.12 165 ARG A C 1
ATOM 1354 O O . ARG A 1 165 ? 14.596 -1.241 -20.386 1.00 91.12 165 ARG A O 1
ATOM 1361 N N . LEU A 1 166 ? 12.720 -2.440 -20.747 1.00 93.75 166 LEU A N 1
ATOM 1362 C CA . LEU A 1 166 ? 12.515 -2.820 -19.347 1.00 93.75 166 LEU A CA 1
ATOM 1363 C C . LEU A 1 166 ? 13.476 -3.958 -18.967 1.00 93.75 166 LEU A C 1
ATOM 1365 O O . LEU A 1 166 ? 13.982 -4.676 -19.833 1.00 93.75 166 LEU A O 1
ATOM 1369 N N . LYS A 1 167 ? 13.748 -4.126 -17.671 1.00 95.31 167 LYS A N 1
ATOM 1370 C CA . LYS A 1 167 ? 14.741 -5.101 -17.170 1.00 95.31 167 LYS A CA 1
ATOM 1371 C C . LYS A 1 167 ? 14.125 -6.267 -16.392 1.00 95.31 167 LYS A C 1
ATOM 1373 O O . LYS A 1 167 ? 14.827 -7.236 -16.107 1.00 95.31 167 LYS A O 1
ATOM 1378 N N . GLY A 1 168 ? 12.844 -6.185 -16.052 1.00 95.62 168 GLY A N 1
ATOM 1379 C CA . GLY A 1 168 ? 12.178 -7.161 -15.202 1.00 95.62 168 GLY A CA 1
ATOM 1380 C C . GLY A 1 168 ? 10.673 -7.217 -15.412 1.00 95.62 168 GLY A C 1
ATOM 1381 O O . GLY A 1 168 ? 10.118 -6.471 -16.218 1.00 95.62 168 GLY A O 1
ATOM 1382 N N . ASP A 1 169 ? 10.048 -8.118 -14.668 1.00 96.81 169 ASP A N 1
ATOM 1383 C CA . ASP A 1 169 ? 8.619 -8.405 -14.698 1.00 96.81 169 ASP A CA 1
ATOM 1384 C C . ASP A 1 169 ? 8.102 -8.736 -13.291 1.00 96.81 169 ASP A C 1
ATOM 1386 O O . ASP A 1 169 ? 8.878 -9.000 -12.366 1.00 96.81 169 ASP A O 1
ATOM 1390 N N . HIS A 1 170 ? 6.784 -8.766 -13.128 1.00 95.94 170 HIS A N 1
ATOM 1391 C CA . HIS A 1 170 ? 6.145 -9.127 -11.870 1.00 95.94 170 HIS A CA 1
ATOM 1392 C C . HIS A 1 170 ? 6.444 -10.581 -11.473 1.00 95.94 170 HIS A C 1
ATOM 1394 O O . HIS A 1 170 ? 6.548 -11.481 -12.310 1.00 95.94 170 HIS A O 1
ATOM 1400 N N . HIS A 1 171 ? 6.540 -10.822 -10.166 1.00 95.25 171 HIS A N 1
ATOM 1401 C CA . HIS A 1 171 ? 6.756 -12.148 -9.588 1.00 95.25 171 HIS A CA 1
ATOM 1402 C C . HIS A 1 171 ? 5.634 -12.498 -8.601 1.00 95.25 171 HIS A C 1
ATOM 1404 O O . HIS A 1 171 ? 5.180 -11.642 -7.852 1.00 95.25 171 HIS A O 1
ATOM 1410 N N . GLU A 1 172 ? 5.201 -13.761 -8.543 1.00 91.38 172 GLU A N 1
ATOM 1411 C CA . GLU A 1 172 ? 4.065 -14.175 -7.691 1.00 91.38 172 GLU A CA 1
ATOM 1412 C C . GLU A 1 172 ? 4.375 -14.153 -6.180 1.00 91.38 172 GLU A C 1
ATOM 1414 O O . GLU A 1 172 ? 3.469 -14.174 -5.351 1.00 91.38 172 GLU A O 1
ATOM 1419 N N . HIS A 1 173 ? 5.655 -14.094 -5.806 1.00 91.00 173 HIS A N 1
ATOM 1420 C CA . HIS A 1 173 ? 6.077 -13.977 -4.407 1.00 91.00 173 HIS A CA 1
ATOM 1421 C C . HIS A 1 173 ? 6.023 -12.528 -3.930 1.00 91.00 173 HIS A C 1
ATOM 1423 O O . HIS A 1 173 ? 6.862 -11.718 -4.316 1.00 91.00 173 HIS A O 1
ATOM 1429 N N . ALA A 1 174 ? 5.082 -12.244 -3.038 1.00 92.00 174 ALA A N 1
ATOM 1430 C CA . ALA A 1 174 ? 4.972 -10.977 -2.337 1.00 92.00 174 ALA A CA 1
ATOM 1431 C C . ALA A 1 174 ? 5.589 -11.031 -0.930 1.00 92.00 174 ALA A C 1
ATOM 1433 O O . ALA A 1 174 ? 5.832 -12.103 -0.371 1.00 92.00 174 ALA A O 1
ATOM 1434 N N . VAL A 1 175 ? 5.804 -9.854 -0.339 1.00 94.06 175 VAL A N 1
ATOM 1435 C CA . VAL A 1 175 ? 6.144 -9.717 1.082 1.00 94.06 175 VAL A CA 1
ATOM 1436 C C . VAL A 1 175 ? 4.873 -9.718 1.930 1.00 94.06 175 VAL A C 1
ATOM 1438 O O . VAL A 1 175 ? 3.879 -9.104 1.550 1.00 94.06 175 VAL A O 1
ATOM 1441 N N . VAL A 1 176 ? 4.921 -10.382 3.086 1.00 96.38 176 VAL A N 1
ATOM 1442 C CA . VAL A 1 176 ? 3.894 -10.309 4.132 1.00 96.38 176 VAL A CA 1
ATOM 1443 C C . VAL A 1 176 ? 4.596 -10.232 5.484 1.00 96.38 176 VAL A C 1
ATOM 1445 O O . VAL A 1 176 ? 5.412 -11.093 5.812 1.00 96.38 176 VAL A O 1
ATOM 1448 N N . ILE A 1 177 ? 4.283 -9.207 6.270 1.00 96.69 177 ILE A N 1
ATOM 1449 C CA . ILE A 1 177 ? 4.759 -9.022 7.640 1.00 96.69 177 ILE A CA 1
ATOM 1450 C C . ILE A 1 177 ? 3.549 -8.702 8.511 1.00 96.69 177 ILE A C 1
ATOM 1452 O O . ILE A 1 177 ? 2.762 -7.810 8.198 1.00 96.69 177 ILE A O 1
ATOM 1456 N N . THR A 1 178 ? 3.408 -9.421 9.619 1.00 97.19 178 THR A N 1
ATOM 1457 C CA . THR A 1 178 ? 2.294 -9.251 10.554 1.00 97.19 178 THR A CA 1
ATOM 1458 C C . THR A 1 178 ? 2.794 -8.971 11.962 1.00 97.19 178 THR A C 1
ATOM 1460 O O . THR A 1 178 ? 3.731 -9.623 12.425 1.00 97.19 178 THR A O 1
ATOM 1463 N N . VAL A 1 179 ? 2.131 -8.062 12.676 1.00 96.81 179 VAL A N 1
ATOM 1464 C CA . VAL A 1 179 ? 2.382 -7.790 14.099 1.00 96.81 179 VAL A CA 1
ATOM 1465 C C . VAL A 1 179 ? 1.064 -7.854 14.860 1.00 96.81 179 VAL A C 1
ATOM 1467 O O . VAL A 1 179 ? 0.103 -7.192 14.475 1.00 96.81 179 VAL A O 1
ATOM 1470 N N . ASN A 1 180 ? 1.024 -8.643 15.938 1.00 95.38 180 ASN A N 1
ATOM 1471 C CA . ASN A 1 180 ? -0.159 -8.871 16.783 1.00 95.38 180 ASN A CA 1
ATOM 1472 C C . ASN A 1 180 ? -1.395 -9.430 16.045 1.00 95.38 180 ASN A C 1
ATOM 1474 O O . ASN A 1 180 ? -2.509 -9.318 16.545 1.00 95.38 180 ASN A O 1
ATOM 1478 N N . VAL A 1 181 ? -1.213 -10.041 14.874 1.00 95.88 181 VAL A N 1
ATOM 1479 C CA . VAL A 1 181 ? -2.281 -10.706 14.111 1.00 95.88 181 VAL A CA 1
ATOM 1480 C C . VAL A 1 181 ? -2.206 -12.205 14.382 1.00 95.88 181 VAL A C 1
ATOM 1482 O O . VAL A 1 181 ? -1.142 -12.801 14.211 1.00 95.88 181 VAL A O 1
ATOM 1485 N N . ALA A 1 182 ? -3.308 -12.818 14.812 1.00 91.06 182 ALA A N 1
ATOM 1486 C CA . ALA A 1 182 ? -3.341 -14.255 15.099 1.00 91.06 182 ALA A CA 1
ATOM 1487 C C . ALA A 1 182 ? -3.517 -15.107 13.831 1.00 91.06 182 ALA A C 1
ATOM 1489 O O . ALA A 1 182 ? -3.046 -16.244 13.770 1.00 91.06 182 ALA A O 1
ATOM 1490 N N . HIS A 1 183 ? -4.208 -14.563 12.830 1.00 92.69 183 HIS A N 1
ATOM 1491 C CA . HIS A 1 183 ? -4.515 -15.247 11.579 1.00 92.69 183 HIS A CA 1
ATOM 1492 C C . HIS A 1 183 ? -3.275 -15.337 10.671 1.00 92.69 183 HIS A C 1
ATOM 1494 O O . HIS A 1 183 ? -2.630 -14.332 10.373 1.00 92.69 183 HIS A O 1
ATOM 1500 N N . GLU A 1 184 ? -2.950 -16.539 10.193 1.00 94.25 184 GLU A N 1
ATOM 1501 C CA . GLU A 1 184 ? -1.836 -16.757 9.264 1.00 94.25 184 GLU A CA 1
ATOM 1502 C C . GLU A 1 184 ? -2.251 -16.396 7.828 1.00 94.25 184 GLU A C 1
ATOM 1504 O O . GLU A 1 184 ? -3.223 -16.936 7.308 1.00 94.25 184 GLU A O 1
ATOM 1509 N N . ILE A 1 185 ? -1.499 -15.515 7.163 1.00 95.25 185 ILE A N 1
ATOM 1510 C CA . ILE A 1 185 ? -1.810 -15.050 5.804 1.00 95.25 185 ILE A CA 1
ATOM 1511 C C . ILE A 1 185 ? -0.998 -15.862 4.788 1.00 95.25 185 ILE A C 1
ATOM 1513 O O . ILE A 1 185 ? 0.215 -15.684 4.678 1.00 95.25 185 ILE A O 1
ATOM 1517 N N . LYS A 1 186 ? -1.656 -16.750 4.030 1.00 91.88 186 LYS A N 1
ATOM 1518 C CA . LYS A 1 186 ? -1.026 -17.578 2.976 1.00 91.88 186 LYS A CA 1
ATOM 1519 C C . LYS A 1 186 ? -1.451 -17.184 1.571 1.00 91.88 186 LYS A C 1
ATOM 1521 O O . LYS A 1 186 ? -0.760 -17.500 0.605 1.00 91.88 186 LYS A O 1
ATOM 1526 N N . ARG A 1 187 ? -2.617 -16.560 1.444 1.00 91.38 187 ARG A N 1
ATOM 1527 C CA . ARG A 1 187 ? -3.227 -16.117 0.191 1.00 91.38 187 ARG A CA 1
ATOM 1528 C C . ARG A 1 187 ? -3.910 -14.766 0.406 1.00 91.38 187 ARG A C 1
ATOM 1530 O O . ARG A 1 187 ? -4.277 -14.453 1.538 1.00 91.38 187 ARG A O 1
ATOM 1537 N N . PRO A 1 188 ? -4.174 -13.994 -0.662 1.00 88.75 188 PRO A N 1
ATOM 1538 C CA . PRO A 1 188 ? -4.809 -12.682 -0.538 1.00 88.75 188 PRO A CA 1
ATOM 1539 C C . PRO A 1 188 ? -6.140 -12.689 0.232 1.00 88.75 188 PRO A C 1
ATOM 1541 O O . PRO A 1 188 ? -6.414 -11.772 1.000 1.00 88.75 188 PRO A O 1
ATOM 1544 N N . GLN A 1 189 ? -6.955 -13.740 0.082 1.00 91.38 189 GLN A N 1
ATOM 1545 C CA . GLN A 1 189 ? -8.236 -13.874 0.788 1.00 91.38 189 GLN A CA 1
ATOM 1546 C C . GLN A 1 189 ? -8.074 -13.971 2.310 1.00 91.38 189 GLN A C 1
ATOM 1548 O O . GLN A 1 189 ? -8.974 -13.572 3.043 1.00 91.38 189 GLN A O 1
ATOM 1553 N N . ASP A 1 190 ? -6.936 -14.460 2.799 1.00 95.06 190 ASP A N 1
ATOM 1554 C CA . ASP A 1 190 ? -6.702 -14.614 4.235 1.00 95.06 190 ASP A CA 1
ATOM 1555 C C . ASP A 1 190 ? -6.562 -13.238 4.920 1.00 95.06 190 ASP A C 1
ATOM 1557 O O . ASP A 1 190 ? -6.893 -13.100 6.093 1.00 95.06 190 ASP A O 1
ATOM 1561 N N . VAL A 1 191 ? -6.183 -12.180 4.183 1.00 95.88 191 VAL A N 1
ATOM 1562 C CA . VAL A 1 191 ? -6.221 -10.789 4.684 1.00 95.88 191 VAL A CA 1
ATOM 1563 C C . VAL A 1 191 ? -7.655 -10.371 5.007 1.00 95.88 191 VAL A C 1
ATOM 1565 O O . VAL A 1 191 ? -7.909 -9.778 6.052 1.00 95.88 191 VAL A O 1
ATOM 1568 N N . PHE A 1 192 ? -8.605 -10.702 4.126 1.00 95.19 192 PHE A N 1
ATOM 1569 C CA . PHE A 1 192 ? -10.019 -10.397 4.335 1.00 95.19 192 PHE A CA 1
ATOM 1570 C C . PHE A 1 192 ? -10.542 -11.087 5.598 1.00 95.19 192 PHE A C 1
ATOM 1572 O O . PHE A 1 192 ? -11.130 -10.429 6.453 1.00 95.19 192 PHE A O 1
ATOM 1579 N N . PHE A 1 193 ? -10.302 -12.395 5.734 1.00 95.19 193 PHE A N 1
ATOM 1580 C CA . PHE A 1 193 ? -10.768 -13.158 6.895 1.00 95.19 193 PHE A CA 1
ATOM 1581 C C . PHE A 1 193 ? -10.073 -12.729 8.187 1.00 95.19 193 PHE A C 1
ATOM 1583 O O . PHE A 1 193 ? -10.745 -12.577 9.198 1.00 95.19 193 PHE A O 1
ATOM 1590 N N . SER A 1 194 ? -8.775 -12.425 8.134 1.00 96.50 194 SER A N 1
ATOM 1591 C CA . SER A 1 194 ? -8.031 -11.866 9.265 1.00 96.50 194 SER A CA 1
ATOM 1592 C C . SER A 1 194 ? -8.669 -10.576 9.791 1.00 96.50 194 SER A C 1
ATOM 1594 O O . SER A 1 194 ? -8.925 -10.457 10.986 1.00 96.50 194 SER A O 1
ATOM 1596 N N . ILE A 1 195 ? -9.017 -9.632 8.908 1.00 96.75 195 ILE A N 1
ATOM 1597 C CA . ILE A 1 195 ? -9.674 -8.381 9.317 1.00 96.75 195 ILE A CA 1
ATOM 1598 C C . ILE A 1 195 ? -11.052 -8.654 9.937 1.00 96.75 195 ILE A C 1
ATOM 1600 O O . ILE A 1 195 ? -11.389 -8.066 10.961 1.00 96.75 195 ILE A O 1
ATOM 1604 N N . ILE A 1 196 ? -11.851 -9.539 9.336 1.00 95.44 196 ILE A N 1
ATOM 1605 C CA . ILE A 1 196 ? -13.177 -9.904 9.856 1.00 95.44 196 ILE A CA 1
ATOM 1606 C C . ILE A 1 196 ? -13.072 -10.520 11.261 1.00 95.44 196 ILE A C 1
ATOM 1608 O O . ILE A 1 196 ? -13.750 -10.056 12.181 1.00 95.44 196 ILE A O 1
ATOM 1612 N N . ASP A 1 197 ? -12.187 -11.503 11.436 1.00 93.00 197 ASP A N 1
ATOM 1613 C CA . ASP A 1 197 ? -11.991 -12.219 12.699 1.00 93.00 197 ASP A CA 1
ATOM 1614 C C . ASP A 1 197 ? -11.502 -11.278 13.813 1.00 93.00 197 ASP A C 1
ATOM 1616 O O . ASP A 1 197 ? -12.025 -11.305 14.928 1.00 93.00 197 ASP A O 1
ATOM 1620 N N . GLU A 1 198 ? -10.522 -10.415 13.520 1.00 92.12 198 GLU A N 1
ATOM 1621 C CA . GLU A 1 198 ? -9.917 -9.519 14.516 1.00 92.12 198 GLU A CA 1
ATOM 1622 C C . GLU A 1 198 ? -10.852 -8.371 14.936 1.00 92.12 198 GLU A C 1
ATOM 1624 O O . GLU A 1 198 ? -10.768 -7.891 16.070 1.00 92.12 198 GLU A O 1
ATOM 1629 N N . ILE A 1 199 ? -11.756 -7.938 14.048 1.00 92.88 199 ILE A N 1
ATOM 1630 C CA . ILE A 1 199 ? -12.752 -6.888 14.324 1.00 92.88 199 ILE A CA 1
ATOM 1631 C C . ILE A 1 199 ? -14.052 -7.457 14.926 1.00 92.88 199 ILE A C 1
ATOM 1633 O O . ILE A 1 199 ? -14.801 -6.721 15.586 1.00 92.88 199 ILE A O 1
ATOM 1637 N N . GLY A 1 200 ? -14.302 -8.758 14.744 1.00 88.56 200 GLY A N 1
ATOM 1638 C CA . GLY A 1 200 ? -15.433 -9.490 15.316 1.00 88.56 200 GLY A CA 1
ATOM 1639 C C . GLY A 1 200 ? -16.769 -9.173 14.643 1.00 88.56 200 GLY A C 1
ATOM 1640 O O . GLY A 1 200 ? -17.742 -8.876 15.342 1.00 88.56 200 GLY A O 1
ATOM 1641 N N . VAL A 1 201 ? -16.800 -9.185 13.306 1.00 83.62 201 VAL A N 1
ATOM 1642 C CA . VAL A 1 201 ? -17.991 -8.900 12.475 1.00 83.62 201 VAL A CA 1
ATOM 1643 C C . VAL A 1 201 ? -18.461 -10.090 11.648 1.00 83.62 201 VAL A C 1
ATOM 1645 O O . VAL A 1 201 ? -17.657 -11.008 11.397 1.00 83.62 201 VAL A O 1
#

pLDDT: mean 94.58, std 4.22, range [75.88, 98.69]

Foldseek 3Di:
DVQFPQDDQDDPNDGDDPVNGPDQDLQNVCVVVVFFEWEEQDPSYFQGDIDPDDDDQQPSLQDQDPVSLVVQLVVLLVVLLVVVVVVGLYYHGDRSSLVNCCQAQPPHCVSVVVVVSNVVSVCCSCPVSVQVVDLHKDKDKDQWAKDFPPPAPDADDDQADPVGGTGIGTHRDMDIDIDNQPFDDDDPVSVSVSSCVVSVD

Secondary structure (DSSP, 8-state):
-TTT----SEETTEE--GGG--S--HHHHHHHTT--EEEEEETTSSSPEEES-----GGGG---SHHHHHHHHHHHHHHHHHHHTT--SEEEE---HHHHHHHHHTTSHHHHHHHHHHHHHHHIIIIITTGGGSS--EEEE-S-EEEETTTSSS--S-SEETTEE--EEEES---EEEES--S--SSHHHHHHHHHHHHT-

Radius of gyration: 17.46 Å; chains: 1; bounding box: 43×32×49 Å

Sequence (201 aa):
PEEHGHVNYVVNGELVRREDIKVEFIWDRLYKAGKEVRALNIPFVVPPYSFNVDFKPVGFGLPTDEKEWTEELERVTATTKELLSGEPDVLISVYTLLDRIQHFHWGEEYVVEWYRRMDDKIGELIFDTGFLGGNNRLILISDHGFCSFGEAKIQTLPELTEYGRLKGDHHEHAVVITVNVAHEIKRPQDVFFSIIDEIGV